Protein AF-A0A4D4KX55-F1 (afdb_monomer)

Secondary structure (DSSP, 8-state):
-PPPP-EEEE-SSHHHHHHHHHHHGGGEEEESS-TTHHHHHHTTS---SEEEE-TT-GGG--EEE-TTS-EEEETT-BHHHHHH--HHHH-GGGHHHHHHHTTSS-HHHHTT-BHHHHHHHT-TT-HHHHHHHHTT-EEEEEETTEEEEEEHHHHEEETTEES--TT-EEEEEEEPPPP----PPPPPP-----S--PPP-------------------------------PPPPPPP--------PPPTTSSSSSSSSSSS--------

Solvent-accessible surface area (backbone atoms only — not comparable to full-atom values): 16994 Å² total; per-residue (Å²): 115,73,55,72,83,59,49,82,41,77,40,86,45,68,68,58,41,18,46,50,22,56,75,48,32,91,40,37,39,82,34,58,45,41,66,62,59,52,54,33,19,30,70,64,77,42,78,51,50,28,36,42,32,49,73,74,42,62,91,24,50,45,69,34,50,46,97,82,54,22,34,41,34,17,15,57,28,25,39,42,58,48,47,69,51,54,61,77,43,51,32,86,79,40,53,67,61,31,68,49,37,75,72,53,71,52,69,77,48,19,69,38,24,15,52,34,52,53,47,73,47,30,49,87,86,38,66,62,50,53,49,30,45,75,52,64,17,33,37,34,33,36,33,82,91,46,74,51,78,41,49,37,84,71,30,63,79,47,82,62,33,58,70,7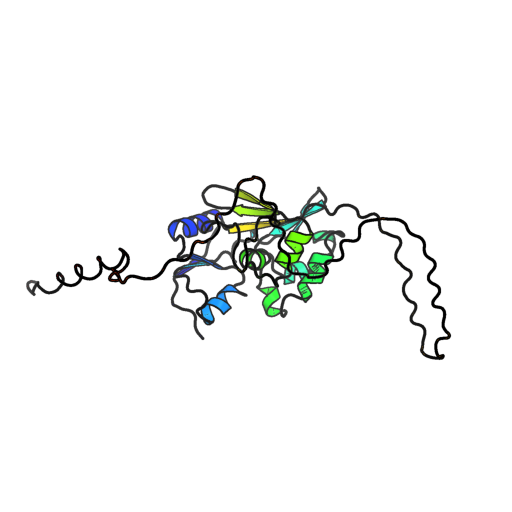2,53,75,30,46,43,67,44,32,40,37,31,58,46,65,75,85,72,77,76,70,80,74,75,79,77,82,74,88,75,76,95,83,80,84,86,79,88,80,89,74,88,79,85,74,93,72,95,70,91,76,85,75,84,72,92,69,98,69,89,77,81,86,76,94,78,94,82,84,86,82,79,88,79,88,79,82,90,81,93,74,84,87,76,82,74,94,78,80,82,80,82,84,81,80,88,83,80,86,86,89,80,83,91,83,86,134

InterPro domains:
  IPR002346 Molybdopterin dehydrogenase, FAD-binding [PF00941] (5-177)
  IPR016166 FAD-binding domain, PCMH-type [PS51387] (1-180)
  IPR016167 FAD-binding, type PCMH, subdomain 1 [G3DSA:3.30.43.10] (1-56)
  IPR016169 FAD-binding, type PCMH, subdomain 2 [G3DSA:3.30.465.10] (65-176)
  IPR036318 FAD-binding, type PCMH-like superfamily [SSF56176] (1-177)
  IPR051312 Diverse Substrate Oxidoreductases [PTHR42659] (1-180)

Mean predicted aligned error: 15.8 Å

Radius of gyration: 28.37 Å; Cα contacts (8 Å, |Δi|>4): 375; chains: 1; bounding box: 74×49×105 Å

Sequence (270 aa):
MKPAPFQYHRARDVEGATALLAELSDEAKVIAGGQSLVAMMNFRLARPAHLVDIAGLRELDHLGVESDGGLRIGALTTHHTVETAPADRLGAGFAVIRDAMRWIGHLPIRTRGTVGGSIAHADSTAEWCLLAVLLDAEFVAQSPRGRRRLPAGEFFFGYYTTALEPDEILLEIVFPAPRRTRRSPSSPSVAETSPSSPPRSIWQPTARTSAAAGWLWAVSPRCRCVCPRRRPCWRPAARSGTARRRLPPPWTRRVTQAEAATTASTSSAL

Foldseek 3Di:
DAFDAAAEAEDPELLRLLVVLVVQPPLEDEDALCLPVRVCRVVVVDHRNYYYYPNPHCLQAAWAQDPQQKIKHRQNHFLVCLLPPDCRRCDPQRVVSNVCSVVVDDPSCRVRPGLNNQVLQPAPPDPSLVCQLVQQKWWWKAHNVGIDIDTSVQFHPDHRDGPDHSSIDTTIIMGHRDDPDPPDPDDDDPPDDDDDDDDDDDDDDPDDDDDDDDPDPDDDPDDDDPDDDDDDDDDDDDDDDDDDDDDDDDPPPPDPPPPPPPPDDDDDDD

Structure (mmCIF, N/CA/C/O backbone):
data_AF-A0A4D4KX55-F1
#
_entry.id   AF-A0A4D4KX55-F1
#
loop_
_atom_site.group_PDB
_atom_site.id
_atom_site.type_symbol
_atom_site.label_atom_id
_atom_site.label_alt_id
_atom_site.label_comp_id
_atom_site.label_asym_id
_atom_site.label_entity_id
_atom_site.label_seq_id
_atom_site.pdbx_PDB_ins_code
_atom_site.Cartn_x
_atom_site.Cartn_y
_atom_site.Cartn_z
_atom_site.occupancy
_atom_site.B_iso_or_equiv
_atom_site.auth_seq_id
_atom_site.auth_comp_id
_atom_site.auth_asym_id
_atom_site.auth_atom_id
_atom_site.pdbx_PDB_model_num
ATOM 1 N N . MET A 1 1 ? -2.557 21.108 13.823 1.00 80.56 1 MET A N 1
ATOM 2 C CA . MET A 1 1 ? -3.734 20.553 14.533 1.00 80.56 1 MET A CA 1
ATOM 3 C C . MET A 1 1 ? -3.400 19.117 14.934 1.00 80.56 1 MET A C 1
ATOM 5 O O . MET A 1 1 ? -2.750 18.452 14.140 1.00 80.56 1 MET A O 1
ATOM 9 N N . LYS A 1 2 ? -3.731 18.666 16.153 1.00 90.56 2 LYS A N 1
ATOM 10 C CA . LYS A 1 2 ? -3.411 17.301 16.636 1.00 90.56 2 LYS A CA 1
ATOM 11 C C . LYS A 1 2 ? -4.542 16.326 16.285 1.00 90.56 2 LYS A C 1
ATOM 13 O O . LYS A 1 2 ? -5.680 16.789 16.301 1.00 90.56 2 LYS A O 1
ATOM 18 N N . PRO A 1 3 ? -4.294 15.026 16.026 1.00 95.19 3 PRO A N 1
ATOM 19 C CA . PRO A 1 3 ? -5.334 14.016 15.784 1.00 95.19 3 PRO A CA 1
ATOM 20 C C . PRO A 1 3 ? -6.214 13.792 17.032 1.00 95.19 3 PRO A C 1
ATOM 22 O O . PRO A 1 3 ? -5.915 14.322 18.105 1.00 95.19 3 PRO A O 1
ATOM 25 N N . ALA A 1 4 ? -7.366 13.130 16.879 1.00 96.00 4 ALA A N 1
ATOM 26 C CA . ALA A 1 4 ? -8.200 12.746 18.020 1.00 96.00 4 ALA A CA 1
ATOM 27 C C . ALA A 1 4 ? -7.488 11.605 18.764 1.00 96.00 4 ALA A C 1
ATOM 29 O O . ALA A 1 4 ? -6.637 10.961 18.151 1.00 96.00 4 ALA A O 1
ATOM 30 N N . PRO A 1 5 ? -7.771 11.357 20.052 1.00 97.19 5 PRO A N 1
ATOM 31 C CA . PRO A 1 5 ? -7.235 10.180 20.727 1.00 97.19 5 PRO A CA 1
ATOM 32 C C . PRO A 1 5 ? -7.635 8.899 19.985 1.00 97.19 5 PRO A C 1
ATOM 34 O O . PRO A 1 5 ? -8.772 8.781 19.537 1.00 97.19 5 PRO A O 1
ATOM 37 N N . PHE A 1 6 ? -6.697 7.965 19.864 1.00 97.81 6 PHE A N 1
ATOM 38 C CA . PHE A 1 6 ? -6.901 6.643 19.277 1.00 97.81 6 PHE A CA 1
ATOM 39 C C . PHE A 1 6 ? -6.010 5.628 19.994 1.00 97.81 6 PHE A C 1
ATOM 41 O O . PHE A 1 6 ? -4.975 5.986 20.564 1.00 97.81 6 PHE A O 1
ATOM 48 N N . GLN A 1 7 ? -6.397 4.360 19.938 1.00 98.38 7 GLN A N 1
ATOM 49 C CA . GLN A 1 7 ? -5.552 3.237 20.320 1.00 98.38 7 GLN A CA 1
ATOM 50 C C . GLN A 1 7 ? -4.704 2.804 19.124 1.00 98.38 7 GLN A C 1
ATOM 52 O O . GLN A 1 7 ? -5.170 2.808 17.985 1.00 98.38 7 GLN A O 1
ATOM 57 N N . TYR A 1 8 ? -3.452 2.440 19.374 1.00 98.44 8 TYR A N 1
ATOM 58 C CA . TYR A 1 8 ? -2.507 2.050 18.333 1.00 98.44 8 TYR A CA 1
ATOM 59 C C . TYR A 1 8 ? -2.109 0.587 18.505 1.00 98.44 8 TYR A C 1
ATOM 61 O O . TYR A 1 8 ? -1.646 0.182 19.571 1.00 98.44 8 TYR A O 1
ATOM 69 N N . HIS A 1 9 ? -2.259 -0.178 17.429 1.00 98.38 9 HIS A N 1
ATOM 70 C CA . HIS A 1 9 ? -1.983 -1.605 17.353 1.00 98.38 9 HIS A CA 1
ATOM 71 C C . HIS A 1 9 ? -0.916 -1.825 16.294 1.00 98.38 9 HIS A C 1
ATOM 73 O O . HIS A 1 9 ? -1.082 -1.398 15.156 1.00 98.38 9 HIS A O 1
ATOM 79 N N . ARG A 1 10 ? 0.184 -2.490 16.644 1.00 98.06 10 ARG A N 1
ATOM 80 C CA . ARG A 1 10 ? 1.234 -2.836 15.681 1.00 98.06 10 ARG A CA 1
ATOM 81 C C . ARG A 1 10 ? 1.108 -4.303 15.301 1.00 98.06 10 ARG A C 1
ATOM 83 O O . ARG A 1 10 ? 1.336 -5.168 16.147 1.00 98.06 10 ARG A O 1
ATOM 90 N N . ALA A 1 11 ? 0.768 -4.569 14.044 1.00 97.62 11 ALA A N 1
ATOM 91 C CA . ALA A 1 11 ? 0.640 -5.927 13.539 1.00 97.62 11 ALA A CA 1
ATOM 92 C C . ALA A 1 11 ? 2.005 -6.626 13.439 1.00 97.62 11 ALA A C 1
ATOM 94 O O . ALA A 1 11 ? 3.034 -5.986 13.198 1.00 97.62 11 ALA A O 1
ATOM 95 N N . ARG A 1 12 ? 2.004 -7.948 13.644 1.00 97.12 12 ARG A N 1
ATOM 96 C CA . ARG A 1 12 ? 3.191 -8.813 13.502 1.00 97.12 12 ARG A CA 1
ATOM 97 C C . ARG A 1 12 ? 3.201 -9.584 12.186 1.00 97.12 12 ARG A C 1
ATOM 99 O O . ARG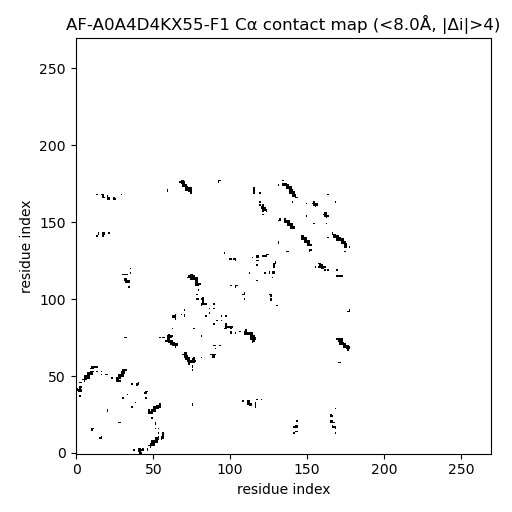 A 1 12 ? 4.276 -9.909 11.701 1.00 97.12 12 ARG A O 1
ATOM 106 N N . ASP A 1 13 ? 2.015 -9.836 11.652 1.00 98.19 13 ASP A N 1
ATOM 107 C CA . ASP A 1 13 ? 1.728 -10.550 10.417 1.00 98.19 13 ASP A CA 1
ATOM 108 C C . ASP A 1 13 ? 0.393 -10.041 9.839 1.00 98.19 13 ASP A C 1
ATOM 110 O O . ASP A 1 13 ? -0.338 -9.262 10.472 1.00 98.19 13 ASP A O 1
ATOM 114 N N . VAL A 1 14 ? 0.089 -10.453 8.609 1.00 98.06 14 VAL A N 1
ATOM 115 C CA . VAL A 1 14 ? -1.156 -10.097 7.914 1.00 98.06 14 VAL A CA 1
ATOM 116 C C . VAL A 1 14 ? -2.365 -10.719 8.610 1.00 98.06 14 VAL A C 1
ATOM 118 O O . VAL A 1 14 ? -3.393 -10.061 8.769 1.00 98.06 14 VAL A O 1
ATOM 121 N N . GLU A 1 15 ? -2.253 -11.970 9.049 1.00 97.81 15 GLU A N 1
ATOM 122 C CA . GLU A 1 15 ? -3.328 -12.708 9.710 1.00 97.81 15 GLU A CA 1
ATOM 123 C C . GLU A 1 15 ? -3.800 -11.975 10.970 1.00 97.81 15 GLU A C 1
ATOM 125 O O . GLU A 1 15 ? -4.986 -11.662 11.089 1.00 97.81 15 GLU A O 1
ATOM 130 N N . GLY A 1 16 ? -2.879 -11.606 11.859 1.00 97.62 16 GLY A N 1
ATOM 131 C CA . GLY A 1 16 ? -3.167 -10.841 13.066 1.00 97.62 16 GLY A CA 1
ATOM 132 C C . GLY A 1 16 ? -3.697 -9.442 12.766 1.00 97.62 16 GLY A C 1
ATOM 133 O O . GLY A 1 16 ? -4.599 -8.972 13.459 1.00 97.62 16 GLY A O 1
ATOM 134 N N . ALA A 1 17 ? -3.209 -8.787 11.707 1.00 98.12 17 ALA A N 1
ATOM 135 C CA . ALA A 1 17 ? -3.749 -7.499 11.277 1.00 98.12 17 ALA A CA 1
ATOM 136 C C . ALA A 1 17 ? -5.220 -7.617 10.840 1.00 98.12 17 ALA A C 1
ATOM 138 O O . ALA A 1 17 ? -6.061 -6.852 11.306 1.00 98.12 17 ALA A O 1
ATOM 139 N N . THR A 1 18 ? -5.550 -8.597 9.994 1.00 98.38 18 THR A N 1
ATOM 140 C CA . THR 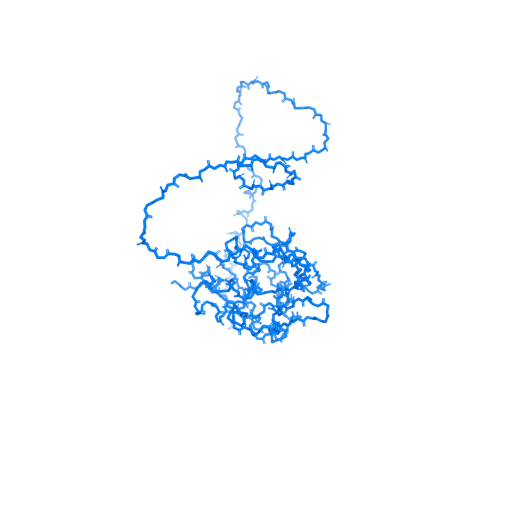A 1 18 ? -6.932 -8.828 9.536 1.00 98.38 18 THR A CA 1
ATOM 141 C C . THR A 1 18 ? -7.856 -9.306 10.658 1.00 98.38 18 THR A C 1
ATOM 143 O O . THR A 1 18 ? -9.022 -8.919 10.688 1.00 98.38 18 THR A O 1
ATOM 146 N N . ALA A 1 19 ? -7.344 -10.079 11.622 1.00 97.94 19 ALA A N 1
ATOM 147 C CA . ALA A 1 19 ? -8.096 -10.479 12.808 1.00 97.94 19 ALA A CA 1
ATOM 148 C C . ALA A 1 19 ? -8.467 -9.268 13.681 1.00 97.94 19 ALA A C 1
ATOM 150 O O . ALA A 1 19 ? -9.625 -9.135 14.069 1.00 97.94 19 ALA A O 1
ATOM 151 N N . LEU A 1 20 ? -7.520 -8.350 13.917 1.00 98.00 20 LEU A N 1
ATOM 152 C CA . LEU A 1 20 ? -7.787 -7.098 14.634 1.00 98.00 20 LEU A CA 1
ATOM 153 C C . LEU A 1 20 ? -8.811 -6.227 13.904 1.00 98.00 20 LEU A C 1
ATOM 155 O O . LEU A 1 20 ? -9.691 -5.659 14.541 1.00 98.00 20 LEU A O 1
ATOM 159 N N . LEU A 1 21 ? -8.722 -6.116 12.575 1.00 98.12 21 LEU A N 1
ATOM 160 C CA . LEU A 1 21 ? -9.713 -5.361 11.802 1.00 98.12 21 LEU A CA 1
ATOM 161 C C . LEU A 1 21 ? -11.108 -5.990 11.891 1.00 98.12 21 LEU A C 1
ATOM 163 O O . LEU A 1 21 ? -12.090 -5.267 12.011 1.00 98.12 21 LEU A O 1
ATOM 167 N N . ALA A 1 22 ? -11.207 -7.320 11.876 1.00 97.56 22 ALA A N 1
ATOM 168 C CA . ALA A 1 22 ? -12.487 -8.004 12.038 1.00 97.56 22 ALA A CA 1
ATOM 169 C C . ALA A 1 22 ? -13.073 -7.833 13.447 1.00 97.56 22 ALA A C 1
ATOM 171 O O . ALA A 1 22 ? -14.281 -7.647 13.583 1.00 97.56 22 ALA A O 1
ATOM 172 N N . GLU A 1 23 ? -12.233 -7.867 14.485 1.00 97.62 23 GLU A N 1
ATOM 173 C CA . GLU A 1 23 ? -12.646 -7.639 15.875 1.00 97.62 23 GLU A CA 1
ATOM 174 C C . GLU A 1 23 ? -13.127 -6.199 16.099 1.00 97.62 23 GLU A C 1
ATOM 176 O O . GLU A 1 23 ? -14.156 -5.975 16.734 1.00 97.62 23 GLU A O 1
ATOM 181 N N . LEU A 1 24 ? -12.392 -5.223 15.562 1.00 96.75 24 LEU A N 1
ATOM 182 C CA . LEU A 1 24 ? -12.620 -3.795 15.795 1.00 96.75 24 LEU A CA 1
ATOM 183 C C . LEU A 1 24 ? -13.579 -3.154 14.776 1.00 96.75 24 LEU A C 1
ATOM 185 O O . LEU A 1 24 ? -14.048 -2.036 14.993 1.00 96.75 24 LEU A O 1
ATOM 189 N N . SER A 1 25 ? -13.888 -3.855 13.682 1.00 92.94 25 SER A N 1
ATOM 190 C CA . SER A 1 25 ? -14.854 -3.456 12.654 1.00 92.94 25 SER A CA 1
ATOM 191 C C . SER A 1 25 ? -14.616 -2.019 12.143 1.00 92.94 25 SER A C 1
ATOM 193 O O . SER A 1 25 ? -13.475 -1.610 11.915 1.00 92.94 25 SER A O 1
ATOM 195 N N . ASP A 1 26 ? -15.682 -1.239 11.959 1.00 90.94 26 ASP A N 1
ATOM 196 C CA . ASP A 1 26 ? -15.658 0.107 11.370 1.00 90.94 26 ASP A CA 1
ATOM 197 C C . ASP A 1 26 ? -14.903 1.156 12.213 1.00 90.94 26 ASP A C 1
ATOM 199 O O . ASP A 1 26 ? -14.657 2.277 11.753 1.00 90.94 26 ASP A O 1
ATOM 203 N N . GLU A 1 27 ? -14.517 0.823 13.448 1.00 93.69 27 GLU A N 1
ATOM 204 C CA . GLU A 1 27 ? -13.764 1.720 14.329 1.00 93.69 27 GLU A CA 1
ATOM 205 C C . GLU A 1 27 ? -12.251 1.701 14.064 1.00 93.69 27 GLU A C 1
ATOM 207 O O . GLU A 1 27 ? -11.528 2.614 14.500 1.00 93.69 27 GLU A O 1
ATOM 212 N N . ALA A 1 28 ? -11.768 0.685 13.342 1.00 97.12 28 ALA A N 1
ATOM 213 C CA . ALA A 1 28 ? -10.365 0.521 13.005 1.00 97.12 28 ALA A CA 1
ATOM 214 C C . ALA A 1 28 ? -10.021 1.038 11.607 1.00 97.12 28 ALA A C 1
ATOM 216 O O . ALA A 1 28 ? -10.784 0.944 10.645 1.00 97.12 28 ALA A O 1
ATOM 217 N N . LYS A 1 29 ? -8.803 1.568 11.473 1.00 97.12 29 LYS A N 1
ATOM 218 C CA . LYS A 1 29 ? -8.226 1.887 10.168 1.00 97.12 29 LYS A CA 1
ATOM 219 C C . LYS A 1 29 ? -6.788 1.415 10.072 1.00 97.12 29 LYS A C 1
ATOM 221 O O . LYS A 1 29 ? -5.981 1.632 10.975 1.00 97.12 29 LYS A O 1
ATOM 226 N N . VAL A 1 30 ? -6.462 0.812 8.936 1.00 98.06 30 VAL A N 1
ATOM 227 C CA . VAL A 1 30 ? -5.090 0.437 8.599 1.00 98.06 30 VAL A CA 1
ATOM 228 C C . VAL A 1 30 ? -4.246 1.692 8.387 1.00 98.06 30 VAL A C 1
ATOM 230 O O . VAL A 1 30 ? -4.659 2.620 7.686 1.00 98.06 30 VAL A O 1
ATOM 233 N N . ILE A 1 31 ? -3.039 1.705 8.950 1.00 98.19 31 ILE A N 1
ATOM 234 C CA . ILE A 1 31 ? -2.011 2.703 8.666 1.00 98.19 31 ILE A CA 1
ATOM 235 C C . ILE A 1 31 ? -0.756 2.024 8.108 1.00 98.19 31 ILE A C 1
ATOM 237 O O . ILE A 1 31 ? -0.256 1.044 8.645 1.00 98.19 31 ILE A O 1
ATOM 241 N N . ALA A 1 32 ? -0.264 2.563 6.995 1.00 97.88 32 ALA A N 1
ATOM 242 C CA . ALA A 1 32 ? 1.012 2.198 6.384 1.00 97.88 32 ALA A CA 1
ATOM 243 C C . ALA A 1 32 ? 1.957 3.413 6.441 1.00 97.88 32 ALA A C 1
ATOM 245 O O . ALA A 1 32 ? 2.370 3.851 7.509 1.00 97.88 32 ALA A O 1
ATOM 246 N N . GLY A 1 33 ? 2.213 4.055 5.298 1.00 96.19 33 GLY A N 1
ATOM 247 C CA . GLY A 1 33 ? 3.032 5.269 5.203 1.00 96.19 33 GLY A CA 1
ATOM 248 C C . GLY A 1 33 ? 2.464 6.530 5.864 1.00 96.19 33 GLY A C 1
ATOM 249 O O . GLY A 1 33 ? 3.178 7.519 6.053 1.00 96.19 33 GLY A O 1
ATOM 250 N N . GLY A 1 34 ? 1.161 6.533 6.158 1.00 96.44 34 GLY A N 1
ATOM 251 C CA . GLY A 1 34 ? 0.456 7.624 6.836 1.00 96.44 34 GLY A CA 1
ATOM 252 C C . GLY A 1 34 ? 0.302 8.929 6.041 1.00 96.44 34 GLY A C 1
ATOM 253 O O . GLY A 1 34 ? -0.246 9.882 6.584 1.00 96.44 34 GLY A O 1
ATOM 254 N N . GLN A 1 35 ? 0.741 8.994 4.778 1.00 96.25 35 GLN A N 1
ATOM 255 C CA . GLN A 1 35 ? 0.829 10.261 4.033 1.00 96.25 35 GLN A CA 1
ATOM 256 C C . GLN A 1 35 ? -0.529 10.903 3.706 1.00 96.25 35 GLN A C 1
ATOM 258 O O . GLN A 1 35 ? -0.619 12.126 3.680 1.00 96.25 35 GLN A O 1
ATOM 263 N N . SER A 1 36 ? -1.591 10.109 3.553 1.00 95.62 36 SER A N 1
ATOM 264 C CA . SER A 1 36 ? -2.964 10.628 3.434 1.00 95.62 36 SER A CA 1
ATOM 265 C C . SER A 1 36 ? -3.696 10.599 4.779 1.00 95.62 36 SER A C 1
ATOM 267 O O . SER A 1 36 ? -4.227 11.612 5.236 1.00 95.62 36 SER A O 1
ATOM 269 N N . LEU A 1 37 ? -3.674 9.449 5.463 1.00 96.62 37 LEU A N 1
ATOM 270 C CA . LEU A 1 37 ? -4.473 9.219 6.670 1.00 96.62 37 LEU A CA 1
ATOM 271 C C . LEU A 1 37 ? -4.120 10.176 7.819 1.00 96.62 37 LEU A C 1
ATOM 273 O O . LEU A 1 37 ? -5.018 10.745 8.435 1.00 96.62 37 LEU A O 1
ATOM 277 N N . VAL A 1 38 ? -2.831 10.409 8.093 1.00 96.81 38 VAL A N 1
ATOM 278 C CA . VAL A 1 38 ? -2.416 11.274 9.213 1.00 96.81 38 VAL A CA 1
ATOM 279 C C . VAL A 1 38 ? -2.845 12.721 8.970 1.00 96.81 38 VAL A C 1
ATOM 281 O O . VAL A 1 38 ? -3.304 13.390 9.898 1.00 96.81 38 VAL A O 1
ATOM 284 N N . ALA A 1 39 ? -2.767 13.203 7.726 1.00 94.38 39 ALA A N 1
ATOM 285 C CA . ALA A 1 39 ? -3.264 14.528 7.365 1.00 94.38 39 ALA A CA 1
ATOM 286 C C . ALA A 1 39 ? -4.784 14.631 7.583 1.00 94.38 39 ALA A C 1
ATOM 288 O O . ALA A 1 39 ? -5.246 15.564 8.245 1.00 94.38 39 ALA A O 1
ATOM 289 N N . MET A 1 40 ? -5.556 13.639 7.125 1.00 95.81 40 MET A N 1
ATOM 290 C CA . MET A 1 40 ? -7.008 13.587 7.350 1.00 95.81 40 MET A CA 1
ATOM 291 C C . MET A 1 40 ? -7.371 13.563 8.840 1.00 95.81 40 MET A C 1
ATOM 293 O O . MET A 1 40 ? -8.315 14.238 9.254 1.00 95.81 40 MET A O 1
ATOM 297 N N . MET A 1 41 ? -6.615 12.834 9.665 1.00 97.44 41 MET A N 1
ATOM 298 C CA . MET A 1 41 ? -6.818 12.792 11.117 1.00 97.44 41 MET A CA 1
ATOM 299 C C . MET A 1 41 ? -6.489 14.127 11.787 1.00 97.44 41 MET A C 1
ATOM 301 O O . MET A 1 41 ? -7.241 14.603 12.648 1.00 97.44 41 MET A O 1
ATOM 305 N N . ASN A 1 42 ? -5.397 14.764 11.360 1.00 96.75 42 ASN A N 1
ATOM 306 C CA . ASN A 1 42 ? -5.015 16.092 11.826 1.00 96.75 42 ASN A CA 1
ATOM 307 C C . ASN A 1 42 ? -6.097 17.118 11.512 1.00 96.75 42 ASN A C 1
ATOM 309 O O . ASN A 1 42 ? -6.381 17.925 12.383 1.00 96.75 42 ASN A O 1
ATOM 313 N N . PHE A 1 43 ? -6.737 17.052 10.340 1.00 95.94 43 PHE A N 1
ATOM 314 C CA . PHE A 1 43 ? -7.862 17.917 9.957 1.00 95.94 43 PHE A CA 1
ATOM 315 C C . PHE A 1 43 ? -9.238 17.414 10.415 1.00 95.94 43 PHE A C 1
ATOM 317 O O . PHE A 1 43 ? -10.250 18.011 10.057 1.00 95.94 43 PHE A O 1
ATOM 324 N N . ARG A 1 44 ? -9.300 16.345 11.223 1.00 94.12 44 ARG A N 1
ATOM 325 C CA . ARG A 1 44 ? -10.546 15.764 11.762 1.00 94.12 44 ARG A CA 1
ATOM 326 C C . ARG A 1 44 ? -11.536 15.247 10.709 1.00 94.12 44 ARG A C 1
ATOM 328 O O . ARG A 1 44 ? -12.698 15.031 11.062 1.00 94.12 44 ARG A O 1
ATOM 335 N N . LEU A 1 45 ? -11.070 15.006 9.484 1.00 94.38 45 LEU A N 1
ATOM 336 C CA . LEU A 1 45 ? -11.828 14.382 8.393 1.00 94.38 45 LEU A CA 1
ATOM 337 C C . LEU A 1 45 ? -11.952 12.864 8.583 1.00 94.38 45 LEU A C 1
ATOM 339 O O . LEU A 1 45 ? -12.949 12.276 8.188 1.00 94.38 45 LEU A O 1
ATOM 343 N N . ALA A 1 46 ? -10.962 12.248 9.233 1.00 94.62 46 ALA A N 1
ATOM 344 C CA . ALA A 1 46 ? -11.003 10.863 9.692 1.00 94.62 46 ALA A CA 1
ATOM 345 C C . ALA A 1 46 ? -10.768 10.816 11.207 1.00 94.62 46 ALA A C 1
ATOM 347 O O . ALA A 1 46 ? -9.932 11.558 11.733 1.00 94.62 46 ALA A O 1
ATOM 348 N N . ARG A 1 47 ? -11.518 9.975 11.923 1.00 96.56 47 ARG A N 1
ATOM 349 C CA . ARG A 1 47 ? -11.430 9.841 13.389 1.00 96.56 47 ARG A CA 1
ATOM 350 C C . ARG A 1 47 ? -11.556 8.373 13.821 1.00 96.56 47 ARG A C 1
ATOM 352 O O . ARG A 1 47 ? -12.488 8.056 14.552 1.00 96.56 47 ARG A O 1
ATOM 359 N N . PRO A 1 48 ? -10.675 7.480 13.339 1.00 97.12 48 PRO A N 1
ATOM 360 C CA . PRO A 1 48 ? -10.698 6.097 13.793 1.00 97.12 48 PRO A CA 1
ATOM 361 C C . PRO A 1 48 ? -10.380 6.046 15.290 1.00 97.12 48 PRO A C 1
ATOM 363 O O . PRO A 1 48 ? -9.499 6.776 15.755 1.00 97.12 48 PRO A O 1
ATOM 366 N N . ALA A 1 49 ? -11.084 5.195 16.032 1.00 97.88 49 ALA A N 1
ATOM 367 C CA . ALA A 1 49 ? -10.758 4.939 17.432 1.00 97.88 49 ALA A CA 1
ATOM 368 C C . ALA A 1 49 ? -9.539 4.011 17.548 1.00 97.88 49 ALA A C 1
ATOM 370 O O . ALA A 1 49 ? -8.804 4.088 18.533 1.00 97.88 49 ALA A O 1
ATOM 371 N N . HIS A 1 50 ? -9.277 3.202 16.515 1.00 98.44 50 HIS A N 1
ATOM 372 C CA . HIS A 1 50 ? -8.169 2.255 16.464 1.00 98.44 50 HIS A CA 1
ATOM 373 C C . HIS A 1 50 ? -7.349 2.419 15.177 1.00 98.44 50 HIS A C 1
ATOM 375 O O . HIS A 1 50 ? -7.889 2.488 14.074 1.00 98.44 50 HIS A O 1
ATOM 381 N N . LEU A 1 51 ? -6.023 2.447 15.300 1.00 98.38 51 LEU A N 1
ATOM 382 C CA . LEU A 1 51 ? -5.104 2.341 14.168 1.00 98.38 51 LEU A CA 1
ATOM 383 C C . LEU A 1 51 ? -4.385 0.998 14.196 1.00 98.38 51 LEU A C 1
ATOM 385 O O . LEU A 1 51 ? -3.756 0.666 15.199 1.00 98.38 51 LEU A O 1
ATOM 389 N N . VAL A 1 52 ? -4.436 0.274 13.079 1.00 98.62 52 VAL A N 1
ATOM 390 C CA . VAL A 1 52 ? -3.702 -0.981 12.869 1.00 98.62 52 VAL A CA 1
ATOM 391 C C . VAL A 1 52 ? -2.526 -0.701 11.938 1.00 98.62 52 VAL A C 1
ATOM 393 O O . VAL A 1 52 ? -2.705 -0.485 10.741 1.00 98.62 52 VAL A O 1
ATOM 396 N N . ASP A 1 53 ? -1.319 -0.644 12.493 1.00 98.56 53 ASP A N 1
ATOM 397 C CA . ASP A 1 53 ? -0.089 -0.366 11.755 1.00 98.56 53 ASP A CA 1
ATOM 398 C C . ASP A 1 53 ? 0.496 -1.633 11.142 1.00 98.56 53 ASP A C 1
ATOM 400 O O . ASP A 1 53 ? 0.867 -2.573 11.852 1.00 98.56 53 ASP A O 1
ATOM 404 N N . ILE A 1 54 ? 0.604 -1.609 9.815 1.00 98.50 54 ILE A N 1
ATOM 405 C CA . ILE A 1 54 ? 1.166 -2.683 8.998 1.00 98.50 54 ILE A CA 1
ATOM 406 C C . ILE A 1 54 ? 2.548 -2.343 8.432 1.00 98.50 54 ILE A C 1
ATOM 408 O O . ILE A 1 54 ? 3.149 -3.187 7.784 1.00 98.50 54 ILE A O 1
ATOM 412 N N . ALA A 1 55 ? 3.111 -1.156 8.680 1.00 97.12 55 ALA A N 1
ATOM 413 C CA . ALA A 1 55 ? 4.386 -0.711 8.101 1.00 97.12 55 ALA A CA 1
ATOM 414 C C . ALA A 1 55 ? 5.587 -1.619 8.446 1.00 97.12 55 ALA A C 1
ATOM 416 O O . ALA A 1 55 ? 6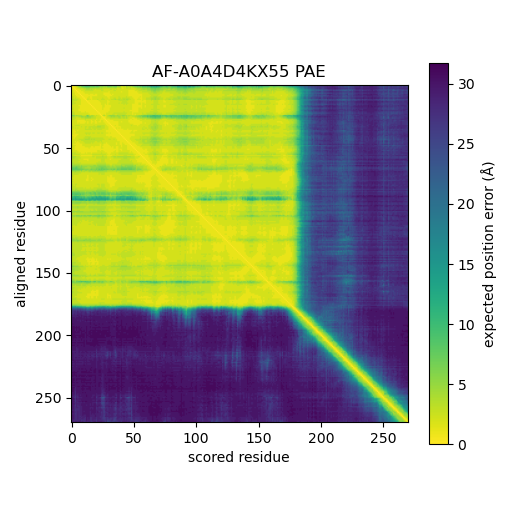.646 -1.516 7.827 1.00 97.12 55 ALA A O 1
ATOM 417 N N . GLY A 1 56 ? 5.443 -2.492 9.450 1.00 95.81 56 GLY A N 1
ATOM 418 C CA . GLY A 1 56 ? 6.443 -3.490 9.828 1.00 95.81 56 GLY A CA 1
ATOM 419 C C . GLY A 1 56 ? 6.429 -4.789 9.012 1.00 95.81 56 GLY A C 1
ATOM 420 O O . GLY A 1 56 ? 7.392 -5.544 9.135 1.00 95.81 56 GLY A O 1
ATOM 421 N N . LEU A 1 57 ? 5.391 -5.048 8.208 1.00 98.06 57 LEU A N 1
ATOM 422 C CA . LEU A 1 57 ? 5.175 -6.320 7.504 1.00 98.06 57 LEU A CA 1
ATOM 423 C C . LEU A 1 57 ? 6.022 -6.403 6.226 1.00 98.06 57 LEU A C 1
ATOM 425 O O . LEU A 1 57 ? 5.596 -6.018 5.138 1.00 98.06 57 LEU A O 1
ATOM 429 N N . ARG A 1 58 ? 7.270 -6.860 6.357 1.00 96.50 58 ARG A N 1
ATOM 430 C CA . ARG A 1 58 ? 8.264 -6.860 5.265 1.00 96.50 58 ARG A CA 1
ATOM 431 C C . ARG A 1 58 ? 7.879 -7.741 4.083 1.00 96.50 58 ARG A C 1
ATOM 433 O O . ARG A 1 58 ? 8.312 -7.467 2.970 1.00 96.50 58 ARG A O 1
ATOM 440 N N . GLU A 1 59 ? 7.042 -8.744 4.300 1.00 96.94 59 GLU A N 1
ATOM 441 C CA . GLU A 1 59 ? 6.465 -9.575 3.247 1.00 96.94 59 GLU A CA 1
ATOM 442 C C . GLU A 1 59 ? 5.644 -8.764 2.229 1.00 96.94 59 GLU A C 1
ATOM 444 O O . GLU A 1 59 ? 5.541 -9.162 1.070 1.00 96.94 59 GLU A O 1
ATOM 449 N N . LEU A 1 60 ? 5.129 -7.591 2.619 1.00 98.38 60 LEU A N 1
ATOM 450 C CA . LEU A 1 60 ? 4.380 -6.681 1.748 1.00 98.38 60 LEU A CA 1
ATOM 451 C C . LEU A 1 60 ? 5.265 -5.622 1.069 1.00 98.38 60 LEU A C 1
ATOM 453 O O . LEU A 1 60 ? 4.736 -4.735 0.399 1.00 98.38 60 LEU A O 1
ATOM 457 N N . ASP A 1 61 ? 6.588 -5.667 1.248 1.00 98.19 61 ASP A N 1
ATOM 458 C CA . ASP A 1 61 ? 7.545 -4.737 0.635 1.00 98.19 61 ASP A CA 1
ATOM 459 C C . ASP A 1 61 ? 8.442 -5.469 -0.369 1.00 98.19 61 ASP A C 1
ATOM 461 O O . ASP A 1 61 ? 9.572 -5.868 -0.081 1.00 98.19 61 ASP A O 1
ATOM 465 N N . HIS A 1 62 ? 7.908 -5.674 -1.570 1.00 97.94 62 HIS A N 1
ATOM 466 C CA . HIS A 1 62 ? 8.603 -6.353 -2.656 1.00 97.94 62 HIS A CA 1
ATOM 467 C C . HIS A 1 62 ? 8.229 -5.747 -4.012 1.00 97.94 62 HIS A C 1
ATOM 469 O O . HIS A 1 62 ? 7.143 -5.211 -4.204 1.00 97.94 62 HIS A O 1
ATOM 475 N N . LEU A 1 63 ? 9.142 -5.840 -4.973 1.00 97.88 63 LEU A N 1
ATOM 476 C CA . LEU A 1 63 ? 8.957 -5.346 -6.334 1.00 97.88 63 LEU A CA 1
ATOM 477 C C . LEU A 1 63 ? 9.738 -6.250 -7.281 1.00 97.88 63 LEU A C 1
ATOM 479 O O . LEU A 1 63 ? 10.959 -6.368 -7.130 1.00 97.88 63 LEU A O 1
ATOM 483 N N . GLY A 1 64 ? 9.058 -6.860 -8.248 1.00 96.50 64 GLY A N 1
ATOM 484 C CA . GLY A 1 64 ? 9.720 -7.746 -9.197 1.00 96.50 64 GLY A CA 1
ATOM 485 C C . GLY A 1 64 ? 8.853 -8.165 -10.375 1.00 96.50 64 GLY A C 1
ATOM 486 O O . GLY A 1 64 ? 7.628 -8.239 -10.279 1.00 96.50 64 GLY A O 1
ATOM 487 N N . VAL A 1 65 ? 9.526 -8.443 -11.489 1.00 95.00 65 VAL A N 1
ATOM 488 C CA . VAL A 1 65 ? 8.929 -9.065 -12.671 1.00 95.00 65 VAL A CA 1
ATOM 489 C C . VAL A 1 65 ? 8.938 -10.577 -12.500 1.00 95.00 65 VAL A C 1
ATOM 491 O O . VAL A 1 65 ? 9.961 -11.169 -12.159 1.00 95.00 65 VAL A O 1
ATOM 494 N N . GLU A 1 66 ? 7.796 -11.188 -12.769 1.00 93.44 66 GLU A N 1
ATOM 495 C CA . GLU A 1 66 ? 7.594 -12.628 -12.750 1.00 93.44 66 GLU A CA 1
ATOM 496 C C . GLU A 1 66 ? 8.034 -13.282 -14.066 1.00 93.44 66 GLU A C 1
ATOM 498 O O . GLU A 1 66 ? 8.227 -12.634 -15.097 1.00 93.44 66 GLU A O 1
ATOM 503 N N . SER A 1 67 ? 8.176 -14.608 -14.046 1.00 90.50 67 SER A N 1
ATOM 504 C CA . SER A 1 67 ? 8.598 -15.388 -15.224 1.00 90.50 67 SER A CA 1
ATOM 505 C C . SER A 1 67 ? 7.664 -15.260 -16.439 1.00 90.50 67 SER A C 1
ATOM 507 O O . SER A 1 67 ? 8.107 -15.425 -17.575 1.00 90.50 67 SER A O 1
ATOM 509 N N . ASP A 1 68 ? 6.391 -14.928 -16.215 1.00 89.44 68 ASP A N 1
ATOM 510 C CA . ASP A 1 68 ? 5.392 -14.669 -17.256 1.00 89.44 68 ASP A CA 1
ATOM 511 C C . ASP A 1 68 ? 5.477 -13.245 -17.844 1.00 89.44 68 ASP A C 1
ATOM 513 O O . ASP A 1 68 ? 4.771 -12.923 -18.802 1.00 89.44 68 ASP A O 1
ATOM 517 N N . GLY A 1 69 ? 6.361 -12.399 -17.304 1.00 91.50 69 GLY A N 1
ATOM 518 C CA . GLY A 1 69 ? 6.538 -11.000 -17.683 1.00 91.50 69 GLY A CA 1
ATOM 519 C C . GLY A 1 69 ? 5.586 -10.026 -16.984 1.00 91.50 69 GLY A C 1
ATOM 520 O O . GLY A 1 69 ? 5.626 -8.834 -17.301 1.00 91.50 69 GLY A O 1
ATOM 521 N N . GLY A 1 70 ? 4.733 -10.500 -16.071 1.00 95.12 70 GLY A N 1
ATOM 522 C CA . GLY A 1 70 ? 3.919 -9.660 -15.195 1.00 95.12 70 GLY A CA 1
ATOM 523 C C . GLY A 1 70 ? 4.759 -8.987 -14.111 1.00 95.12 70 GLY A C 1
ATOM 524 O O . GLY A 1 70 ? 5.847 -9.447 -13.778 1.00 95.12 70 GLY A O 1
ATOM 525 N N . LEU A 1 71 ? 4.269 -7.882 -13.557 1.00 97.12 71 LEU A N 1
ATOM 526 C CA . LEU A 1 71 ? 4.938 -7.144 -12.483 1.00 97.12 71 LEU A CA 1
ATOM 527 C C . LEU A 1 71 ? 4.133 -7.272 -11.193 1.00 97.12 71 LEU A C 1
ATOM 529 O O . LEU A 1 71 ? 2.938 -6.978 -11.180 1.00 97.12 71 LEU A O 1
ATOM 533 N N . ARG A 1 72 ? 4.795 -7.649 -10.101 1.00 97.88 72 ARG A N 1
ATOM 534 C CA . ARG A 1 72 ? 4.212 -7.665 -8.756 1.00 97.88 72 ARG A CA 1
ATOM 535 C C . ARG A 1 72 ? 4.822 -6.575 -7.896 1.00 97.88 72 ARG A C 1
ATOM 537 O O . ARG A 1 72 ? 6.044 -6.403 -7.861 1.00 97.88 72 ARG A O 1
ATOM 544 N N . ILE A 1 73 ? 3.954 -5.835 -7.215 1.00 98.50 73 ILE A N 1
ATOM 545 C CA . ILE A 1 73 ? 4.331 -4.764 -6.296 1.00 98.50 73 ILE A CA 1
ATOM 546 C C . ILE A 1 73 ? 3.610 -4.978 -4.970 1.00 98.50 73 ILE A C 1
ATOM 548 O O . ILE A 1 73 ? 2.383 -4.935 -4.916 1.00 98.50 73 ILE A O 1
ATOM 552 N N . GLY A 1 74 ? 4.365 -5.159 -3.895 1.00 98.62 74 GLY A N 1
ATOM 553 C CA . GLY A 1 74 ? 3.828 -5.272 -2.550 1.00 98.62 74 GLY A CA 1
ATOM 554 C C . GLY A 1 74 ? 3.171 -3.968 -2.084 1.00 98.62 74 GLY A C 1
ATOM 555 O O . GLY A 1 74 ? 3.590 -2.859 -2.431 1.00 98.62 74 GLY A O 1
ATOM 556 N N . ALA A 1 75 ? 2.119 -4.082 -1.276 1.00 98.62 75 ALA A N 1
ATOM 557 C CA . ALA A 1 75 ? 1.324 -2.941 -0.824 1.00 98.62 75 ALA A CA 1
ATOM 558 C C . ALA A 1 75 ? 2.114 -1.919 0.017 1.00 98.62 75 ALA A C 1
ATOM 560 O O . ALA A 1 75 ? 1.729 -0.744 0.070 1.00 98.62 75 ALA A O 1
ATOM 561 N N . LEU A 1 76 ? 3.211 -2.332 0.659 1.00 98.75 76 LEU A N 1
ATOM 562 C CA . LEU A 1 76 ? 4.086 -1.462 1.450 1.00 98.75 76 LEU A CA 1
ATOM 563 C C . LEU A 1 76 ? 5.281 -0.914 0.680 1.00 98.75 76 LEU A C 1
ATOM 565 O O . LEU A 1 76 ? 6.000 -0.071 1.220 1.00 98.75 76 LEU A O 1
ATOM 569 N N . THR A 1 77 ? 5.466 -1.307 -0.578 1.00 98.62 77 THR A N 1
ATOM 570 C CA . THR A 1 77 ? 6.509 -0.716 -1.409 1.00 98.62 77 THR A CA 1
ATOM 571 C C . THR A 1 77 ? 6.282 0.785 -1.533 1.00 98.62 77 THR A C 1
ATOM 573 O O . THR A 1 77 ? 5.181 1.257 -1.836 1.00 98.62 77 THR A O 1
ATOM 576 N N . THR A 1 78 ? 7.326 1.561 -1.245 1.00 98.50 78 THR A N 1
ATOM 577 C CA . THR A 1 78 ? 7.227 3.023 -1.263 1.00 98.50 78 THR A CA 1
ATOM 578 C C . THR A 1 78 ? 7.241 3.558 -2.690 1.00 98.50 78 THR A C 1
ATOM 580 O O . THR A 1 78 ? 7.842 2.960 -3.587 1.00 98.50 78 THR A O 1
ATOM 583 N N . HIS A 1 79 ? 6.628 4.720 -2.913 1.00 98.25 79 HIS A N 1
ATOM 584 C CA . HIS A 1 79 ? 6.682 5.383 -4.220 1.00 98.25 79 HIS A CA 1
ATOM 585 C C . HIS A 1 79 ? 8.126 5.653 -4.653 1.00 98.25 79 HIS A C 1
ATOM 587 O O . HIS A 1 79 ? 8.454 5.506 -5.826 1.00 98.25 79 HIS A O 1
ATOM 593 N N . HIS A 1 80 ? 9.001 5.988 -3.702 1.00 98.00 80 HIS A N 1
ATOM 594 C CA . HIS A 1 80 ? 10.414 6.217 -3.972 1.00 98.00 80 HIS A CA 1
ATOM 595 C C . HIS A 1 80 ? 11.167 4.934 -4.365 1.00 98.00 80 HIS A C 1
ATOM 597 O O . HIS A 1 80 ? 12.013 4.968 -5.260 1.00 98.00 80 HIS A O 1
ATOM 603 N N . THR A 1 81 ? 10.833 3.790 -3.754 1.00 97.88 81 THR A N 1
ATOM 604 C CA . THR A 1 81 ? 11.373 2.483 -4.166 1.00 97.88 81 THR A CA 1
ATOM 605 C C . THR A 1 81 ? 11.032 2.200 -5.627 1.00 97.88 81 THR A C 1
ATOM 607 O O . THR A 1 81 ? 11.894 1.765 -6.382 1.00 97.88 81 THR A O 1
ATOM 610 N N . VAL A 1 82 ? 9.799 2.492 -6.052 1.00 97.81 82 VAL A N 1
ATOM 611 C CA . VAL A 1 82 ? 9.374 2.326 -7.452 1.00 97.81 82 VAL A CA 1
ATOM 612 C C . VAL A 1 82 ? 10.050 3.347 -8.374 1.00 97.81 82 VAL A C 1
ATOM 614 O O . VAL A 1 82 ? 10.505 2.983 -9.453 1.00 97.81 82 VAL A O 1
ATOM 617 N N . GLU A 1 83 ? 10.155 4.610 -7.951 1.00 97.00 83 GLU A N 1
ATOM 618 C CA . GLU A 1 83 ? 10.800 5.710 -8.692 1.00 97.00 83 GLU A CA 1
ATOM 619 C C . GLU A 1 83 ? 12.265 5.403 -9.040 1.00 97.00 83 GLU A C 1
ATOM 621 O O . GLU A 1 83 ? 12.732 5.735 -10.128 1.00 97.00 83 GLU A O 1
ATOM 626 N N . THR A 1 84 ? 12.983 4.763 -8.116 1.00 96.19 84 THR A N 1
ATOM 627 C CA . THR A 1 84 ? 14.427 4.493 -8.223 1.00 96.19 84 THR A CA 1
ATOM 628 C C . THR A 1 84 ? 14.753 3.054 -8.610 1.00 96.19 84 THR A C 1
ATOM 630 O O . THR A 1 84 ? 15.928 2.706 -8.748 1.00 96.19 84 THR A O 1
ATOM 633 N N . ALA A 1 85 ? 13.738 2.211 -8.805 1.00 95.38 85 ALA A N 1
ATOM 634 C CA . ALA A 1 85 ? 13.952 0.817 -9.140 1.00 95.38 85 ALA A CA 1
ATOM 635 C C . ALA A 1 85 ? 14.674 0.672 -10.494 1.00 95.38 85 ALA A C 1
ATOM 637 O O . ALA A 1 85 ? 14.307 1.327 -11.482 1.00 95.38 85 ALA A O 1
ATOM 638 N N . PRO A 1 86 ? 15.691 -0.204 -10.563 1.00 92.31 86 PRO A N 1
ATOM 639 C CA . PRO A 1 86 ? 16.398 -0.468 -11.804 1.00 92.31 86 PRO A CA 1
ATOM 640 C C . PRO A 1 86 ? 15.469 -1.150 -12.821 1.00 92.31 86 PRO A C 1
ATOM 642 O O . PRO A 1 86 ? 14.436 -1.736 -12.483 1.00 92.31 86 PRO A O 1
ATOM 645 N N . ALA A 1 87 ? 15.806 -1.020 -14.106 1.00 86.81 87 ALA A N 1
ATOM 646 C CA . ALA A 1 87 ? 14.922 -1.422 -15.202 1.00 86.81 87 ALA A CA 1
ATOM 647 C C . ALA A 1 87 ? 14.631 -2.933 -15.248 1.00 86.81 87 ALA A C 1
ATOM 649 O O . ALA A 1 87 ? 13.584 -3.328 -15.752 1.00 86.81 87 ALA A O 1
ATOM 650 N N . ASP A 1 88 ? 15.526 -3.764 -14.723 1.00 88.25 88 ASP A N 1
ATOM 651 C CA . ASP A 1 88 ? 15.359 -5.212 -14.580 1.00 88.25 88 ASP A CA 1
ATOM 652 C C . ASP A 1 88 ? 14.299 -5.582 -13.531 1.00 88.25 88 ASP A C 1
ATOM 654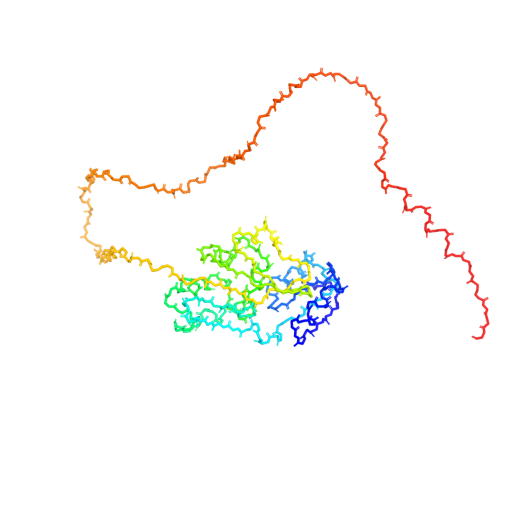 O O . ASP A 1 88 ? 13.552 -6.534 -13.739 1.00 88.25 88 ASP A O 1
ATOM 658 N N . ARG A 1 89 ? 14.163 -4.798 -12.452 1.00 89.38 89 ARG A N 1
ATOM 659 C CA . ARG A 1 89 ? 13.140 -5.028 -11.414 1.00 89.38 89 ARG A CA 1
ATOM 660 C C . ARG A 1 89 ? 11.727 -4.651 -11.828 1.00 89.38 89 ARG A C 1
ATOM 662 O O . ARG A 1 89 ? 10.779 -5.269 -11.359 1.00 89.38 89 ARG A O 1
ATOM 669 N N . LEU A 1 90 ? 11.586 -3.625 -12.662 1.00 87.88 90 LEU A N 1
ATOM 670 C CA . LEU A 1 90 ? 10.293 -3.196 -13.204 1.00 87.88 90 LEU A CA 1
ATOM 671 C C . LEU A 1 90 ? 9.954 -3.894 -14.517 1.00 87.88 90 LEU A C 1
ATOM 673 O O . LEU A 1 90 ? 8.784 -4.048 -14.828 1.00 87.88 90 LEU A O 1
ATOM 677 N N . GLY A 1 91 ? 10.955 -4.287 -15.302 1.00 84.12 91 GLY A N 1
ATOM 678 C CA . GLY A 1 91 ? 10.779 -4.754 -16.670 1.00 84.12 91 GLY A CA 1
ATOM 679 C C . GLY A 1 91 ? 10.609 -3.603 -17.664 1.00 84.12 91 GLY A C 1
ATOM 680 O O . GLY A 1 91 ? 10.021 -2.557 -17.379 1.00 84.12 91 GLY A O 1
ATOM 681 N N . ALA A 1 92 ? 11.098 -3.803 -18.891 1.00 78.38 92 ALA A N 1
ATOM 682 C CA . ALA A 1 92 ? 11.078 -2.775 -19.938 1.00 78.38 92 ALA A CA 1
ATOM 683 C C . ALA A 1 92 ? 9.659 -2.285 -20.299 1.00 78.38 92 ALA A C 1
ATOM 685 O O . ALA A 1 92 ? 9.494 -1.168 -20.785 1.00 78.38 92 ALA A O 1
ATOM 686 N N . GLY A 1 93 ? 8.636 -3.108 -20.058 1.00 85.62 93 GLY A N 1
ATOM 687 C CA . GLY A 1 93 ? 7.246 -2.784 -20.366 1.00 85.62 93 GLY A CA 1
ATOM 688 C C . GLY A 1 93 ? 6.529 -1.907 -19.333 1.00 85.62 93 GLY A C 1
ATOM 689 O O . GLY A 1 93 ? 5.449 -1.409 -19.634 1.00 85.62 93 GLY A O 1
ATOM 690 N N . PHE A 1 94 ? 7.126 -1.663 -18.162 1.00 92.62 94 PHE A N 1
ATOM 691 C CA . PHE A 1 94 ? 6.499 -0.918 -17.061 1.00 92.62 94 PHE A CA 1
ATOM 692 C C . PHE A 1 94 ? 7.193 0.410 -16.739 1.00 92.62 94 PHE A C 1
ATOM 694 O O . PHE A 1 94 ? 6.957 1.008 -15.690 1.00 92.62 94 PHE A O 1
ATOM 701 N N . ALA A 1 95 ? 8.020 0.923 -17.657 1.00 91.50 95 ALA A N 1
ATOM 702 C CA . ALA A 1 95 ? 8.725 2.197 -17.483 1.00 91.50 95 ALA A CA 1
ATOM 703 C C . ALA A 1 95 ? 7.783 3.365 -17.127 1.00 91.50 95 ALA A C 1
ATOM 705 O O . ALA A 1 95 ? 8.152 4.224 -16.331 1.00 91.50 95 ALA A O 1
ATOM 706 N N . VAL A 1 96 ? 6.549 3.353 -17.647 1.00 94.06 96 VAL A N 1
ATOM 707 C CA . VAL A 1 96 ? 5.528 4.368 -17.343 1.00 94.06 96 VAL A CA 1
ATOM 708 C C . VAL A 1 96 ? 5.190 4.451 -15.850 1.00 94.06 96 VAL A C 1
ATOM 710 O O . VAL A 1 96 ? 4.954 5.548 -15.355 1.00 94.06 96 VAL A O 1
ATOM 713 N N . ILE A 1 97 ? 5.219 3.329 -15.117 1.00 96.44 97 ILE A N 1
ATOM 714 C CA . ILE A 1 97 ? 4.945 3.309 -13.674 1.00 96.44 97 ILE A CA 1
ATOM 715 C C . ILE A 1 97 ? 6.027 4.102 -12.942 1.00 96.44 97 ILE A C 1
ATOM 717 O O . ILE A 1 97 ? 5.719 5.028 -12.195 1.00 96.44 97 ILE A O 1
ATOM 721 N N . ARG A 1 98 ? 7.301 3.792 -13.202 1.00 94.94 98 ARG A N 1
ATOM 722 C CA . ARG A 1 98 ? 8.440 4.517 -12.621 1.00 94.94 98 ARG A CA 1
ATOM 723 C C . ARG A 1 98 ? 8.398 5.999 -12.971 1.00 94.94 98 ARG A C 1
ATOM 725 O O . ARG A 1 98 ? 8.515 6.850 -12.093 1.00 94.94 98 ARG A O 1
ATOM 732 N N . ASP A 1 99 ? 8.197 6.305 -14.248 1.00 94.19 99 ASP A N 1
ATOM 733 C CA . ASP A 1 99 ? 8.202 7.672 -14.761 1.00 94.19 99 ASP A CA 1
ATOM 734 C C . ASP A 1 99 ? 7.036 8.509 -14.212 1.00 94.19 99 ASP A C 1
ATOM 736 O O . ASP A 1 99 ? 7.128 9.738 -14.201 1.00 94.19 99 ASP A O 1
ATOM 740 N N . ALA A 1 100 ? 5.953 7.874 -13.758 1.00 96.88 100 ALA A N 1
ATOM 741 C CA . ALA A 1 100 ? 4.836 8.547 -13.110 1.00 96.88 100 ALA A CA 1
ATOM 742 C C . ALA A 1 100 ? 5.134 8.933 -11.651 1.00 96.88 100 ALA A C 1
ATOM 744 O O . ALA A 1 100 ? 4.603 9.930 -11.168 1.00 96.88 100 ALA A O 1
ATOM 745 N N . MET A 1 101 ? 6.011 8.202 -10.950 1.00 97.00 101 MET A N 1
ATOM 746 C CA . MET A 1 101 ? 6.245 8.408 -9.513 1.00 97.00 101 MET A CA 1
ATOM 747 C C . MET A 1 101 ? 6.733 9.817 -9.179 1.00 97.00 101 MET A C 1
ATOM 749 O O . MET A 1 101 ? 6.381 10.344 -8.130 1.00 97.00 101 MET A O 1
ATOM 753 N N . ARG A 1 102 ? 7.479 10.469 -10.080 1.00 94.62 102 ARG A N 1
ATOM 754 C CA . ARG A 1 102 ? 7.953 11.854 -9.896 1.00 94.62 102 ARG A CA 1
ATOM 755 C C . ARG A 1 102 ? 6.830 12.888 -9.748 1.00 94.62 102 ARG A C 1
ATOM 757 O O . ARG A 1 102 ? 7.096 13.968 -9.229 1.00 94.62 102 ARG A O 1
ATOM 764 N N . TRP A 1 103 ? 5.615 12.565 -10.197 1.00 96.19 103 TRP A N 1
ATOM 765 C CA . TRP A 1 103 ? 4.435 13.429 -10.086 1.00 96.19 103 TRP A CA 1
ATOM 766 C C . TRP A 1 103 ? 3.711 13.275 -8.744 1.00 96.19 103 TRP A C 1
ATOM 768 O O . TRP A 1 103 ? 2.951 14.156 -8.350 1.00 96.19 103 TRP A O 1
ATOM 778 N N . ILE A 1 104 ? 4.037 12.228 -7.978 1.00 96.75 104 ILE A N 1
ATOM 779 C CA . ILE A 1 104 ? 3.493 12.022 -6.638 1.00 96.75 104 ILE A CA 1
ATOM 780 C C . ILE A 1 104 ? 4.220 12.941 -5.653 1.00 96.75 104 ILE A C 1
ATOM 782 O O . ILE A 1 104 ? 5.307 12.626 -5.155 1.00 96.75 104 ILE A O 1
ATOM 786 N N . GLY A 1 105 ? 3.600 14.078 -5.346 1.00 93.88 105 GLY A N 1
ATOM 787 C CA . GLY A 1 105 ? 4.030 14.988 -4.286 1.00 93.88 105 GLY A CA 1
ATOM 788 C C . GLY A 1 105 ? 5.525 15.344 -4.320 1.00 93.88 105 GLY A C 1
ATOM 789 O O . GLY A 1 105 ? 6.159 15.433 -5.368 1.00 93.88 105 GLY A O 1
ATOM 790 N N . HIS A 1 106 ? 6.106 15.551 -3.139 1.00 95.44 106 HIS A N 1
ATOM 791 C CA . HIS A 1 106 ? 7.540 15.802 -2.960 1.00 95.44 106 HIS A CA 1
ATOM 792 C C . HIS A 1 106 ? 8.230 14.585 -2.328 1.00 95.44 106 HIS A C 1
ATOM 794 O O . HIS A 1 106 ? 7.574 13.690 -1.798 1.00 95.44 106 HIS A O 1
ATOM 800 N N . LEU A 1 107 ? 9.564 14.547 -2.366 1.00 96.50 107 LEU A N 1
ATOM 801 C CA . LEU A 1 107 ? 10.355 13.384 -1.947 1.00 96.50 107 LEU A CA 1
ATOM 802 C C . LEU A 1 107 ? 9.981 12.818 -0.551 1.00 96.50 107 LEU A C 1
ATOM 804 O O . LEU A 1 107 ? 9.762 11.614 -0.466 1.00 96.50 107 LEU A O 1
ATOM 808 N N . PRO A 1 108 ? 9.814 13.621 0.520 1.00 96.56 108 PRO A N 1
ATOM 809 C CA . PRO A 1 108 ? 9.303 13.151 1.815 1.00 96.56 108 PRO A CA 1
ATOM 810 C C . PRO A 1 108 ? 7.981 12.370 1.775 1.00 96.56 108 PRO A C 1
ATOM 812 O O . PRO A 1 108 ? 7.811 11.418 2.536 1.00 96.56 108 PRO A O 1
ATOM 815 N N . ILE A 1 109 ? 7.054 12.746 0.886 1.00 96.12 109 ILE A N 1
ATOM 816 C CA . ILE A 1 109 ? 5.816 11.988 0.673 1.00 96.12 109 ILE A CA 1
ATOM 817 C C . ILE A 1 109 ? 6.157 10.651 0.023 1.00 96.12 109 ILE A C 1
ATOM 819 O O . ILE A 1 109 ? 5.658 9.617 0.455 1.00 96.12 109 ILE A O 1
ATOM 823 N N . ARG A 1 110 ? 7.039 10.638 -0.980 1.00 97.75 110 ARG A N 1
ATOM 824 C CA . ARG A 1 110 ? 7.372 9.419 -1.730 1.00 97.75 110 ARG A CA 1
ATOM 825 C C . ARG A 1 110 ? 8.175 8.392 -0.946 1.00 97.75 110 ARG A C 1
ATOM 827 O O . ARG A 1 110 ? 8.027 7.203 -1.207 1.00 97.75 110 ARG A O 1
ATOM 834 N N . THR A 1 111 ? 9.000 8.820 0.005 1.00 97.69 111 THR A N 1
ATOM 835 C CA . THR A 1 111 ? 9.816 7.909 0.825 1.00 97.69 111 THR A CA 1
ATOM 836 C C . THR A 1 111 ? 9.016 7.195 1.909 1.00 97.69 111 THR A C 1
ATOM 838 O O . THR A 1 111 ? 9.495 6.209 2.463 1.00 97.69 111 THR A O 1
ATOM 841 N N . ARG A 1 112 ? 7.806 7.671 2.227 1.00 97.56 112 ARG A N 1
ATOM 842 C CA . ARG A 1 112 ? 6.920 7.033 3.214 1.00 97.56 112 ARG A CA 1
ATOM 843 C C . ARG A 1 112 ? 5.626 6.516 2.605 1.00 97.56 112 ARG A C 1
ATOM 845 O O . ARG A 1 112 ? 5.116 5.506 3.067 1.00 97.56 112 ARG A O 1
ATOM 852 N N . GLY A 1 113 ? 5.075 7.207 1.613 1.00 97.94 113 GLY A N 1
ATOM 853 C CA . GLY A 1 113 ? 3.855 6.825 0.910 1.00 97.94 113 GLY A CA 1
ATOM 854 C C . GLY A 1 113 ? 4.040 5.497 0.190 1.00 97.94 113 GLY A C 1
ATOM 855 O O . GLY A 1 113 ? 5.049 5.289 -0.483 1.00 97.94 113 GLY A O 1
ATOM 856 N N . THR A 1 114 ? 3.076 4.598 0.368 1.00 98.62 114 THR A N 1
ATOM 857 C CA . THR A 1 114 ? 3.132 3.238 -0.168 1.00 98.62 114 THR A CA 1
ATOM 858 C C . THR A 1 114 ? 2.141 3.059 -1.307 1.00 98.62 114 THR A C 1
ATOM 860 O O . THR A 1 114 ? 1.092 3.712 -1.337 1.00 98.62 114 THR A O 1
ATOM 863 N N . VAL A 1 115 ? 2.460 2.163 -2.242 1.00 98.31 115 VAL A N 1
ATOM 864 C CA . VAL A 1 115 ? 1.601 1.840 -3.393 1.00 98.31 115 VAL A CA 1
ATOM 865 C C . VAL A 1 115 ? 0.205 1.429 -2.928 1.00 98.31 115 VAL A C 1
ATOM 867 O O . VAL A 1 115 ? -0.790 2.022 -3.346 1.00 98.31 115 VAL A O 1
ATOM 870 N N . GLY A 1 116 ? 0.128 0.485 -1.988 1.00 98.12 116 GLY A N 1
ATOM 871 C CA . GLY A 1 116 ? -1.146 0.012 -1.461 1.00 98.12 116 GLY A CA 1
ATOM 872 C C . GLY A 1 116 ? -1.895 1.071 -0.661 1.00 98.12 116 GLY A C 1
ATOM 873 O O . GLY A 1 116 ? -3.116 1.144 -0.750 1.00 98.12 116 GLY A O 1
ATOM 874 N N . GLY A 1 117 ? -1.185 1.956 0.046 1.00 97.75 117 GLY A N 1
ATOM 875 C CA . GLY A 1 117 ? -1.802 3.083 0.744 1.00 97.75 117 GLY A CA 1
ATOM 876 C C . GLY A 1 117 ? -2.472 4.069 -0.215 1.00 97.75 117 GLY A C 1
ATOM 877 O O . GLY A 1 117 ? -3.577 4.525 0.059 1.00 97.75 117 GLY A O 1
ATOM 878 N N . SER A 1 118 ? -1.839 4.365 -1.354 1.00 97.81 118 SER A N 1
ATOM 879 C CA . SER A 1 118 ? -2.415 5.235 -2.388 1.00 97.81 118 SER A CA 1
ATOM 880 C C . SER A 1 118 ? -3.655 4.609 -3.038 1.00 97.81 118 SER A C 1
ATOM 882 O O . SER A 1 118 ? -4.680 5.279 -3.163 1.00 97.81 118 SER A O 1
ATOM 884 N N . ILE A 1 119 ? -3.598 3.315 -3.372 1.00 98.12 119 ILE A N 1
ATOM 885 C CA . ILE A 1 119 ? -4.713 2.584 -3.996 1.00 98.12 119 ILE A CA 1
ATOM 886 C C . ILE A 1 119 ? -5.886 2.419 -3.031 1.00 98.12 119 ILE A C 1
ATOM 888 O O . ILE A 1 119 ? -7.018 2.722 -3.394 1.00 98.12 119 ILE A O 1
ATOM 892 N N . ALA A 1 120 ? -5.627 1.995 -1.792 1.00 97.56 120 ALA A N 1
ATOM 893 C CA . ALA A 1 120 ? -6.666 1.838 -0.776 1.00 97.56 120 ALA A CA 1
ATOM 894 C C . ALA A 1 120 ? -7.292 3.181 -0.372 1.00 97.56 120 ALA A C 1
ATOM 896 O O . ALA A 1 120 ? -8.451 3.219 0.037 1.00 97.56 120 ALA A O 1
ATOM 897 N N . HIS A 1 121 ? -6.542 4.284 -0.487 1.00 96.81 121 HIS A N 1
ATOM 898 C CA . HIS A 1 121 ? -7.091 5.618 -0.285 1.00 96.81 121 HIS A CA 1
ATOM 899 C C . HIS A 1 121 ? -8.051 6.023 -1.408 1.00 96.81 121 HIS A C 1
ATOM 901 O O . HIS A 1 121 ? -9.028 6.693 -1.107 1.00 96.81 121 HIS A O 1
ATOM 907 N N . ALA A 1 122 ? -7.820 5.592 -2.654 1.00 96.62 122 ALA A N 1
ATOM 908 C CA . ALA A 1 122 ? -8.703 5.831 -3.800 1.00 96.62 122 ALA A CA 1
ATOM 909 C C . ALA A 1 122 ? -9.034 7.312 -4.050 1.00 96.62 122 ALA A C 1
ATOM 911 O O . ALA A 1 122 ? -10.190 7.704 -4.242 1.00 96.62 122 ALA A O 1
ATOM 912 N N . ASP A 1 123 ? -7.994 8.147 -4.061 1.00 95.06 123 ASP A N 1
ATOM 913 C CA . ASP A 1 123 ? -8.114 9.495 -4.604 1.00 95.06 123 ASP A CA 1
ATOM 914 C C . ASP A 1 123 ? -8.130 9.432 -6.138 1.00 95.06 123 ASP A C 1
ATOM 916 O O . ASP A 1 123 ? -7.224 8.883 -6.764 1.00 95.06 123 ASP A O 1
ATOM 920 N N . SER A 1 124 ? -9.153 10.029 -6.748 1.00 91.25 124 SER A N 1
ATOM 921 C CA . SER A 1 124 ? -9.298 10.132 -8.203 1.00 91.25 124 SER A CA 1
ATOM 922 C C . SER A 1 124 ? -8.128 10.834 -8.903 1.00 91.25 124 SER A C 1
ATOM 924 O O . SER A 1 124 ? -7.934 10.627 -10.099 1.00 91.25 124 SER A O 1
ATOM 926 N N . THR A 1 125 ? -7.358 11.661 -8.186 1.00 92.38 125 THR A N 1
ATOM 927 C CA . THR A 1 125 ? -6.187 12.348 -8.749 1.00 92.38 125 THR A CA 1
ATOM 928 C C . THR A 1 125 ? -4.888 11.569 -8.559 1.00 92.38 125 THR A C 1
ATOM 930 O O . THR A 1 125 ? -3.845 12.049 -8.991 1.00 92.38 125 THR A O 1
ATOM 933 N N . ALA A 1 126 ? -4.913 10.403 -7.903 1.00 95.06 126 ALA A N 1
ATOM 934 C CA . ALA A 1 126 ? -3.709 9.625 -7.642 1.00 95.06 126 ALA A CA 1
ATOM 935 C C . ALA A 1 126 ? -3.229 8.875 -8.892 1.00 95.06 126 ALA A C 1
ATOM 937 O O . ALA A 1 126 ? -3.973 8.112 -9.518 1.00 95.06 126 ALA A O 1
ATOM 938 N N . GLU A 1 127 ? -1.937 9.003 -9.185 1.00 97.38 127 GLU A N 1
ATOM 939 C CA . GLU A 1 127 ? -1.261 8.348 -10.304 1.00 97.38 127 GLU A CA 1
ATOM 940 C C . GLU A 1 127 ? -1.426 6.826 -10.249 1.00 97.38 127 GLU A C 1
ATOM 942 O O . GLU A 1 127 ? -1.636 6.190 -11.278 1.00 97.38 127 GLU A O 1
ATOM 947 N N . TRP A 1 128 ? -1.392 6.234 -9.050 1.00 97.56 128 TRP A N 1
ATOM 948 C CA . TRP A 1 128 ? -1.561 4.790 -8.877 1.00 97.56 128 TRP A CA 1
ATOM 949 C C . TRP A 1 128 ? -2.937 4.280 -9.292 1.00 97.56 128 TRP A C 1
ATOM 951 O O . TRP A 1 128 ? -3.014 3.213 -9.895 1.00 97.56 128 TRP A O 1
ATOM 961 N N . CYS A 1 129 ? -4.007 5.032 -9.019 1.00 96.81 129 CYS A N 1
ATOM 962 C CA . CYS A 1 129 ? -5.355 4.633 -9.426 1.00 96.81 129 CYS A CA 1
ATOM 963 C C . CYS A 1 129 ? -5.473 4.651 -10.956 1.00 96.81 129 CYS A C 1
ATOM 965 O O . CYS A 1 129 ? -5.970 3.698 -11.554 1.00 96.81 129 CYS A O 1
ATOM 967 N N . LEU A 1 130 ? -4.929 5.694 -11.594 1.00 96.31 130 LEU A N 1
ATOM 968 C CA . LEU A 1 130 ? -4.877 5.801 -13.052 1.00 96.31 130 LEU A CA 1
ATOM 969 C C . LEU A 1 130 ? -4.060 4.665 -13.682 1.00 96.31 130 LEU A C 1
ATOM 971 O O . LEU A 1 130 ? -4.532 4.015 -14.612 1.00 96.31 130 LEU A O 1
ATOM 975 N N . LEU A 1 131 ? -2.845 4.419 -13.186 1.00 97.06 131 LEU A N 1
ATOM 976 C CA . LEU A 1 131 ? -1.955 3.381 -13.713 1.00 97.06 131 LEU A CA 1
ATOM 977 C C . LEU A 1 131 ? -2.538 1.981 -13.541 1.00 97.06 131 LEU A C 1
ATOM 979 O O . LEU A 1 131 ? -2.424 1.168 -14.455 1.00 97.06 131 LEU A O 1
ATOM 983 N N . ALA A 1 132 ? -3.164 1.702 -12.396 1.00 97.50 132 ALA A N 1
ATOM 984 C CA . ALA A 1 132 ? -3.777 0.408 -12.134 1.00 97.50 132 ALA A CA 1
ATOM 985 C C . ALA A 1 132 ? -4.896 0.099 -13.133 1.00 97.50 132 ALA A C 1
ATOM 987 O O . ALA A 1 132 ? -4.943 -1.002 -13.671 1.00 97.50 132 ALA A O 1
ATOM 988 N N . VAL A 1 133 ? -5.755 1.077 -13.433 1.00 96.44 133 VAL A N 1
ATOM 989 C CA . VAL A 1 133 ? -6.810 0.907 -14.443 1.00 96.44 133 VAL A CA 1
ATOM 990 C C . VAL A 1 133 ? -6.220 0.841 -15.855 1.00 96.44 133 VAL A C 1
ATOM 992 O O . VAL A 1 133 ? -6.611 -0.018 -16.635 1.00 96.44 133 VAL A O 1
ATOM 995 N N . LEU A 1 134 ? -5.261 1.711 -16.191 1.00 95.69 134 LEU A N 1
ATOM 996 C CA . LEU A 1 134 ? -4.641 1.768 -17.523 1.00 95.69 134 LEU A CA 1
ATOM 997 C C . LEU A 1 134 ? -3.939 0.462 -17.913 1.00 95.69 134 LEU A C 1
ATOM 999 O O . LEU A 1 134 ? -3.926 0.094 -19.086 1.00 95.69 134 LEU A O 1
ATOM 1003 N N . LEU A 1 135 ? -3.294 -0.182 -16.944 1.00 95.50 135 LEU A N 1
ATOM 1004 C CA . LEU A 1 135 ? -2.473 -1.370 -17.153 1.00 95.50 135 LEU A CA 1
ATOM 1005 C C . LEU A 1 135 ? -3.202 -2.663 -16.759 1.00 95.50 135 LEU A C 1
ATOM 1007 O O . LEU A 1 135 ? -2.539 -3.684 -16.602 1.00 95.50 135 LEU A O 1
ATOM 1011 N N . ASP A 1 136 ? -4.531 -2.621 -16.605 1.00 96.50 136 ASP A N 1
ATOM 1012 C CA . ASP A 1 136 ? -5.378 -3.772 -16.260 1.00 96.50 136 ASP A CA 1
ATOM 1013 C C . ASP A 1 136 ? -4.881 -4.539 -15.017 1.00 96.50 136 ASP A C 1
ATOM 1015 O O . ASP A 1 136 ? -4.784 -5.768 -15.015 1.00 96.50 136 ASP A O 1
ATOM 1019 N N . ALA A 1 137 ? -4.520 -3.814 -13.956 1.00 98.06 137 ALA A N 1
ATOM 1020 C CA . ALA A 1 137 ? -4.000 -4.416 -12.735 1.00 98.06 137 ALA A CA 1
ATOM 1021 C C . ALA A 1 137 ? -5.058 -5.248 -11.990 1.00 98.06 137 ALA A C 1
ATOM 1023 O O . ALA A 1 137 ? -6.259 -4.973 -12.033 1.00 98.06 137 ALA A O 1
ATOM 1024 N N . GLU A 1 138 ? -4.586 -6.224 -11.225 1.00 98.38 138 GLU A N 1
ATOM 1025 C CA . GLU A 1 138 ? -5.358 -6.976 -10.244 1.00 98.38 138 GLU A CA 1
ATOM 1026 C C . GLU A 1 138 ? -4.809 -6.708 -8.842 1.00 98.38 138 GLU A C 1
ATOM 1028 O O . GLU A 1 138 ? -3.603 -6.706 -8.599 1.00 98.38 138 GLU A O 1
ATOM 1033 N N . PHE A 1 139 ? -5.709 -6.516 -7.892 1.00 98.62 139 PHE A N 1
ATOM 1034 C CA . PHE A 1 139 ? -5.402 -6.262 -6.495 1.00 98.62 139 PHE A CA 1
ATOM 1035 C C . PHE A 1 139 ? -5.627 -7.530 -5.683 1.00 98.62 139 PHE A C 1
ATOM 1037 O O . PHE A 1 139 ? -6.698 -8.133 -5.765 1.00 98.62 139 PHE A O 1
ATOM 1044 N N . VAL A 1 140 ? -4.638 -7.947 -4.896 1.00 98.69 140 VAL A N 1
ATOM 1045 C CA . VAL A 1 140 ? -4.777 -9.102 -4.001 1.00 98.69 140 VAL A CA 1
ATOM 1046 C C . VAL A 1 140 ? -5.077 -8.592 -2.601 1.00 98.69 140 VAL A C 1
ATOM 1048 O O . VAL A 1 140 ? -4.266 -7.874 -2.019 1.00 98.69 140 VAL A O 1
ATOM 1051 N N . ALA A 1 141 ? -6.231 -8.973 -2.062 1.00 98.50 141 ALA A N 1
ATOM 1052 C CA . ALA A 1 141 ? -6.659 -8.619 -0.714 1.00 98.50 141 ALA A CA 1
ATOM 1053 C C . ALA A 1 141 ? -6.809 -9.873 0.157 1.00 98.50 141 ALA A C 1
ATOM 1055 O O . ALA A 1 141 ? -7.150 -10.950 -0.344 1.00 98.50 141 ALA A O 1
ATOM 1056 N N . GLN A 1 142 ? -6.561 -9.728 1.457 1.00 98.44 142 GLN A N 1
ATOM 1057 C CA . GLN A 1 142 ? -6.751 -10.772 2.465 1.00 98.44 142 GLN A CA 1
ATOM 1058 C C . GLN A 1 142 ? -7.663 -10.276 3.582 1.00 98.44 142 GLN A C 1
ATOM 1060 O O . GLN A 1 142 ? -7.489 -9.164 4.066 1.00 98.44 142 GLN A O 1
ATOM 1065 N N . SER A 1 143 ? -8.581 -11.141 4.003 1.00 97.88 143 SER A N 1
ATOM 1066 C CA . SER A 1 143 ? -9.386 -11.038 5.227 1.00 97.88 143 SER A CA 1
ATOM 1067 C C . SER A 1 143 ? -9.225 -12.330 6.042 1.00 97.88 143 SER A C 1
ATOM 1069 O O . SER A 1 143 ? -8.632 -13.294 5.535 1.00 97.88 143 SER A O 1
ATOM 1071 N N . PRO A 1 144 ? -9.826 -12.447 7.241 1.00 97.50 144 PRO A N 1
ATOM 1072 C CA . PRO A 1 144 ? -9.859 -13.720 7.963 1.00 97.50 144 PRO A CA 1
ATOM 1073 C C . PRO A 1 144 ? -10.594 -14.834 7.199 1.00 97.50 144 PRO A C 1
ATOM 1075 O O . PRO A 1 144 ? -10.392 -16.015 7.468 1.00 97.50 144 PRO A O 1
ATOM 1078 N N . ARG A 1 145 ? -11.443 -14.472 6.224 1.00 97.00 145 ARG A N 1
ATOM 1079 C CA . ARG A 1 145 ? -12.173 -15.418 5.363 1.00 97.00 145 ARG A CA 1
ATOM 1080 C C . ARG A 1 145 ? -11.316 -15.975 4.221 1.00 97.00 145 ARG A C 1
ATOM 1082 O O . ARG A 1 145 ? -11.748 -16.904 3.545 1.00 97.00 145 ARG A O 1
ATOM 1089 N N . GLY A 1 146 ? -10.127 -15.419 3.991 1.00 97.19 146 GLY A N 1
ATOM 1090 C CA . GLY A 1 146 ? -9.202 -15.846 2.946 1.00 97.19 146 GLY A CA 1
ATOM 1091 C C . GLY A 1 146 ? -8.779 -14.714 2.014 1.00 97.19 146 GLY A C 1
ATOM 1092 O O . GLY A 1 146 ? -8.946 -13.529 2.310 1.00 97.19 146 GLY A O 1
ATOM 1093 N N . ARG A 1 147 ? -8.199 -15.101 0.874 1.00 98.12 147 ARG A N 1
ATOM 1094 C CA . ARG A 1 147 ? -7.673 -14.183 -0.142 1.00 98.12 147 ARG A CA 1
ATOM 1095 C C . ARG A 1 147 ? -8.595 -14.108 -1.347 1.00 98.12 147 ARG A C 1
ATOM 1097 O O . ARG A 1 147 ? -9.127 -15.127 -1.785 1.00 98.12 147 ARG A O 1
ATOM 1104 N N . ARG A 1 148 ? -8.710 -12.920 -1.934 1.00 97.75 148 ARG A N 1
ATOM 1105 C CA . ARG A 1 148 ? -9.378 -12.720 -3.224 1.00 97.75 148 ARG A CA 1
ATOM 1106 C C . ARG A 1 148 ? -8.605 -11.752 -4.106 1.00 97.75 148 ARG A C 1
ATOM 1108 O O . ARG A 1 148 ? -7.776 -10.978 -3.628 1.00 97.75 148 ARG A O 1
ATOM 1115 N N . ARG A 1 149 ? -8.881 -11.828 -5.406 1.00 98.19 149 ARG A N 1
ATOM 1116 C CA . ARG A 1 149 ? -8.321 -10.940 -6.427 1.00 98.19 149 ARG A CA 1
ATOM 1117 C C . ARG A 1 149 ? -9.434 -10.032 -6.935 1.00 98.19 149 ARG A C 1
ATOM 1119 O O . ARG A 1 149 ? -10.545 -10.506 -7.162 1.00 98.19 149 ARG A O 1
ATOM 1126 N N . LEU A 1 150 ? -9.138 -8.747 -7.072 1.00 98.25 150 LEU A N 1
ATOM 1127 C CA . LEU A 1 150 ? -10.083 -7.713 -7.484 1.00 98.25 150 LEU A CA 1
ATOM 1128 C C . LEU A 1 150 ? -9.507 -6.996 -8.713 1.00 98.25 150 LEU A C 1
ATOM 1130 O O . LEU A 1 150 ? -8.416 -6.431 -8.610 1.00 98.25 150 LEU A O 1
ATOM 1134 N N . PRO A 1 151 ? -10.182 -7.004 -9.872 1.00 98.31 151 PRO A N 1
ATOM 1135 C CA . PRO A 1 151 ? -9.702 -6.273 -11.037 1.00 98.31 151 PRO A CA 1
ATOM 1136 C C . PRO A 1 151 ? -9.803 -4.762 -10.792 1.00 98.31 151 PRO A C 1
ATOM 1138 O O . PRO A 1 151 ? -10.795 -4.274 -10.247 1.00 98.31 151 PRO A O 1
ATOM 1141 N N . ALA A 1 152 ? -8.800 -3.996 -11.228 1.00 97.62 152 ALA A N 1
ATOM 1142 C CA . ALA A 1 152 ? -8.744 -2.552 -10.994 1.00 97.62 152 ALA A CA 1
ATOM 1143 C C . ALA A 1 152 ? -9.963 -1.804 -11.557 1.00 97.62 152 ALA A C 1
ATOM 1145 O O . ALA A 1 152 ? -10.427 -0.841 -10.949 1.00 97.62 152 ALA A O 1
ATOM 1146 N N . GLY A 1 153 ? -10.525 -2.280 -12.673 1.00 96.25 153 GLY A N 1
ATOM 1147 C CA . GLY A 1 153 ? -11.732 -1.713 -13.282 1.00 96.25 153 GLY A CA 1
ATOM 1148 C C . GLY A 1 153 ? -13.004 -1.833 -12.431 1.00 96.25 153 GLY A C 1
ATOM 1149 O O . GLY A 1 153 ? -13.942 -1.073 -12.652 1.00 96.25 153 GLY A O 1
ATOM 1150 N N . GLU A 1 154 ? -13.036 -2.740 -11.451 1.00 97.00 154 GLU A N 1
ATOM 1151 C CA . GLU A 1 154 ? -14.185 -2.955 -10.552 1.00 97.00 154 GLU A CA 1
ATOM 1152 C C . GLU A 1 154 ? -13.887 -2.540 -9.105 1.00 97.00 154 GLU A C 1
ATOM 1154 O O . GLU A 1 154 ? -14.762 -2.593 -8.245 1.00 97.00 154 GLU A O 1
ATOM 1159 N N . PHE A 1 155 ? -12.655 -2.122 -8.816 1.00 97.88 155 PHE A N 1
ATOM 1160 C CA . PHE A 1 155 ? -12.217 -1.833 -7.456 1.00 97.88 155 PHE A CA 1
ATOM 1161 C C . PHE A 1 155 ? -12.644 -0.453 -6.951 1.00 97.88 155 PHE A C 1
ATOM 1163 O O . PHE A 1 155 ? -12.840 -0.278 -5.752 1.00 97.88 155 PHE A O 1
ATOM 1170 N N . PHE A 1 156 ? -12.757 0.542 -7.833 1.00 97.00 156 PHE A N 1
ATOM 1171 C CA . PHE A 1 156 ? -13.041 1.929 -7.455 1.00 97.00 156 PHE A CA 1
ATOM 1172 C C . PHE A 1 156 ? -14.524 2.258 -7.679 1.00 97.00 156 PHE A C 1
ATOM 1174 O O . PHE A 1 156 ? -14.977 2.338 -8.819 1.00 97.00 156 PHE A O 1
ATOM 1181 N N . PHE A 1 157 ? -15.282 2.497 -6.604 1.00 94.19 157 PHE A N 1
ATOM 1182 C CA . PHE A 1 157 ? -16.707 2.866 -6.691 1.00 94.19 157 PHE A CA 1
ATOM 1183 C C . PHE A 1 157 ? -16.942 4.381 -6.720 1.00 94.19 157 PHE A C 1
ATOM 1185 O O . PHE A 1 157 ? -18.010 4.842 -7.121 1.00 94.19 157 PHE A O 1
ATOM 1192 N N . GLY A 1 158 ? -15.951 5.168 -6.303 1.00 89.19 158 GLY A N 1
ATOM 1193 C CA . GLY A 1 158 ? -16.012 6.624 -6.295 1.00 89.19 158 GLY A CA 1
ATOM 1194 C C . GLY A 1 158 ? -14.917 7.226 -5.423 1.00 89.19 158 GLY A C 1
ATOM 1195 O O . GLY A 1 158 ? -13.975 6.542 -5.026 1.00 89.19 158 GLY A O 1
ATOM 1196 N N . TYR A 1 159 ? -15.057 8.512 -5.101 1.00 90.56 159 TYR A N 1
ATOM 1197 C CA . TYR A 1 159 ? -14.120 9.218 -4.226 1.00 90.56 159 TYR A CA 1
ATOM 1198 C C . TYR A 1 159 ? -13.970 8.495 -2.884 1.00 90.56 159 TYR A C 1
ATOM 1200 O O . TYR A 1 159 ? -14.959 8.290 -2.176 1.00 90.56 159 TYR A O 1
ATOM 1208 N N . TYR A 1 160 ? -12.737 8.107 -2.547 1.00 93.69 160 TYR A N 1
ATOM 1209 C CA . TYR A 1 160 ? -12.387 7.441 -1.287 1.00 93.69 160 TYR A CA 1
ATOM 1210 C C . TYR A 1 160 ? -13.163 6.146 -0.994 1.00 93.69 160 TYR A C 1
ATOM 1212 O O . TYR A 1 160 ? -13.215 5.704 0.153 1.00 93.69 160 TYR A O 1
ATOM 1220 N N . THR A 1 161 ? -13.781 5.547 -2.016 1.00 95.31 161 THR A N 1
ATOM 1221 C CA . THR A 1 161 ? -14.659 4.382 -1.871 1.00 95.31 161 THR A CA 1
ATOM 1222 C C . THR A 1 161 ? -14.176 3.265 -2.782 1.00 95.31 161 THR A C 1
ATOM 1224 O O . THR A 1 161 ? -14.131 3.420 -4.006 1.00 95.31 161 THR A O 1
ATOM 1227 N N . THR A 1 162 ? -13.826 2.132 -2.180 1.00 97.38 162 THR A N 1
ATOM 1228 C CA . THR A 1 162 ? -13.271 0.964 -2.867 1.00 97.38 162 THR A CA 1
ATOM 1229 C C . THR A 1 162 ? -14.111 -0.281 -2.610 1.00 97.38 162 THR A C 1
ATOM 1231 O O . THR A 1 162 ? -15.013 -0.272 -1.775 1.00 97.38 162 THR A O 1
ATOM 1234 N N . ALA A 1 163 ? -13.790 -1.357 -3.322 1.00 97.56 163 ALA A N 1
ATOM 1235 C CA . ALA A 1 163 ? -14.344 -2.687 -3.108 1.00 97.56 163 ALA A CA 1
ATOM 1236 C C . ALA A 1 163 ? -13.720 -3.440 -1.913 1.00 97.56 163 ALA A C 1
ATOM 1238 O O . ALA A 1 163 ? -14.088 -4.593 -1.690 1.00 97.56 163 ALA A O 1
ATOM 1239 N N . LEU A 1 164 ? -12.765 -2.841 -1.180 1.00 97.00 164 LEU A N 1
ATOM 1240 C CA . LEU A 1 164 ? -12.202 -3.457 0.027 1.00 97.00 164 LEU A CA 1
ATOM 1241 C C . LEU A 1 164 ? -13.250 -3.501 1.136 1.00 97.00 164 LEU A C 1
ATOM 1243 O O . LEU A 1 164 ? -13.856 -2.480 1.465 1.00 97.00 164 LEU A O 1
ATOM 1247 N N . GLU A 1 165 ? -13.397 -4.669 1.750 1.00 96.38 165 GLU A N 1
ATOM 1248 C CA . GLU A 1 165 ? -14.188 -4.816 2.969 1.00 96.38 165 GLU A CA 1
ATOM 1249 C C . GLU A 1 165 ? -13.442 -4.228 4.184 1.00 96.38 165 GLU A C 1
ATOM 1251 O O . GLU A 1 165 ? -12.211 -4.118 4.167 1.00 96.38 165 GLU A O 1
ATOM 1256 N N . PRO A 1 166 ? -14.150 -3.862 5.270 1.00 95.75 166 PRO A N 1
ATOM 1257 C CA . PRO A 1 166 ? -13.532 -3.262 6.458 1.00 95.75 166 PRO A CA 1
ATOM 1258 C C . PRO A 1 166 ? -12.440 -4.119 7.116 1.00 95.75 166 PRO A C 1
ATOM 1260 O O . PRO A 1 166 ? -11.510 -3.581 7.715 1.00 95.75 166 PRO A O 1
ATOM 1263 N N . ASP A 1 167 ? -12.535 -5.444 6.982 1.00 96.88 167 ASP A N 1
ATOM 1264 C CA . ASP A 1 167 ? -11.595 -6.425 7.526 1.00 96.88 167 ASP A CA 1
ATOM 1265 C C . ASP A 1 167 ? -10.546 -6.912 6.512 1.00 96.88 167 ASP A C 1
ATOM 1267 O O . ASP A 1 167 ? -9.846 -7.898 6.762 1.00 96.88 167 ASP A O 1
ATOM 1271 N N . GLU A 1 168 ? -10.422 -6.227 5.372 1.00 97.81 168 GLU A N 1
ATOM 1272 C CA . GLU A 1 168 ? -9.456 -6.555 4.329 1.00 97.81 168 GLU A CA 1
ATOM 1273 C C . GLU A 1 168 ? -8.202 -5.678 4.349 1.00 97.81 168 GLU A C 1
ATOM 1275 O O . GLU A 1 168 ? -8.234 -4.461 4.545 1.00 97.81 168 GLU A O 1
ATOM 1280 N N . ILE A 1 169 ? -7.071 -6.315 4.044 1.00 98.12 169 ILE A N 1
ATOM 1281 C CA . ILE A 1 169 ? -5.787 -5.663 3.791 1.00 98.12 169 ILE A CA 1
ATOM 1282 C C . ILE A 1 169 ? -5.350 -5.975 2.367 1.00 98.12 169 ILE A C 1
ATOM 1284 O O . ILE A 1 169 ? -5.355 -7.129 1.935 1.00 98.12 169 ILE A O 1
ATOM 1288 N N . LEU A 1 170 ? -4.932 -4.935 1.646 1.00 98.38 170 LEU A N 1
ATOM 1289 C CA . LEU A 1 170 ? -4.290 -5.099 0.352 1.00 98.38 170 LEU A CA 1
ATOM 1290 C C . LEU A 1 170 ? -2.870 -5.643 0.547 1.00 98.38 170 LEU A C 1
ATOM 1292 O O . LEU A 1 170 ? -2.081 -5.053 1.282 1.00 98.38 170 LEU A O 1
ATOM 1296 N N . LEU A 1 171 ? -2.549 -6.746 -0.125 1.00 98.62 171 LEU A N 1
ATOM 1297 C CA . LEU A 1 171 ? -1.247 -7.406 -0.040 1.00 98.62 171 LEU A CA 1
ATOM 1298 C C . LEU A 1 171 ? -0.297 -6.944 -1.139 1.00 98.62 171 LEU A C 1
ATOM 1300 O O . LEU A 1 171 ? 0.855 -6.605 -0.878 1.00 98.62 171 LEU A O 1
ATOM 1304 N N . GLU A 1 172 ? -0.790 -6.939 -2.373 1.00 98.50 172 GLU A N 1
ATOM 1305 C CA . GLU A 1 172 ? 0.003 -6.659 -3.563 1.00 98.50 172 GLU A CA 1
ATOM 1306 C C . GLU A 1 172 ? -0.881 -6.189 -4.724 1.00 98.50 172 GLU A C 1
ATOM 1308 O O . GLU A 1 172 ? -2.101 -6.390 -4.754 1.00 98.50 172 GLU A O 1
ATOM 1313 N N . ILE A 1 173 ? -0.220 -5.555 -5.684 1.00 98.56 173 ILE A N 1
ATOM 1314 C CA . ILE A 1 173 ? -0.751 -5.102 -6.956 1.00 98.56 173 ILE A CA 1
ATOM 1315 C C . ILE A 1 173 ? -0.039 -5.909 -8.035 1.00 98.56 173 ILE A C 1
ATOM 1317 O O . ILE A 1 173 ? 1.190 -5.890 -8.127 1.00 98.56 173 ILE A O 1
ATOM 1321 N N . VAL A 1 174 ? -0.817 -6.601 -8.856 1.00 98.19 174 VAL A N 1
ATOM 1322 C CA . VAL A 1 174 ? -0.326 -7.468 -9.922 1.00 98.19 174 VAL A CA 1
ATOM 1323 C C . VAL A 1 174 ? -0.680 -6.837 -11.257 1.00 98.19 174 VAL A C 1
ATOM 1325 O O . VAL A 1 174 ? -1.852 -6.669 -11.575 1.00 98.19 174 VAL A O 1
ATOM 1328 N N . PHE A 1 175 ? 0.327 -6.506 -12.051 1.00 97.38 175 PHE A N 1
ATOM 1329 C CA . PHE A 1 175 ? 0.143 -6.029 -13.412 1.00 97.38 175 PHE A CA 1
ATOM 1330 C C . PHE A 1 175 ? 0.406 -7.168 -14.404 1.00 97.38 175 PHE A C 1
ATOM 1332 O O . PHE A 1 175 ? 1.462 -7.806 -14.325 1.00 97.38 175 PHE A O 1
ATOM 1339 N N . PRO A 1 176 ? -0.505 -7.425 -15.357 1.00 95.56 176 PRO A N 1
ATOM 1340 C CA . PRO A 1 176 ? -0.296 -8.432 -16.387 1.00 95.56 176 PRO A CA 1
ATOM 1341 C C . PRO A 1 176 ? 0.866 -8.048 -17.305 1.00 95.56 176 PRO A C 1
ATOM 1343 O O . PRO A 1 176 ? 1.164 -6.868 -17.503 1.00 95.56 176 PRO A O 1
ATOM 1346 N N . ALA A 1 177 ? 1.493 -9.053 -17.920 1.00 92.69 177 ALA A N 1
ATOM 1347 C CA . ALA A 1 177 ? 2.561 -8.824 -18.881 1.00 92.69 177 ALA A CA 1
ATOM 1348 C C . ALA A 1 177 ? 2.090 -7.872 -20.000 1.00 92.69 177 ALA A C 1
ATOM 1350 O O . ALA A 1 177 ? 1.051 -8.116 -20.629 1.00 92.69 177 ALA A O 1
ATOM 1351 N N . PRO A 1 178 ? 2.836 -6.791 -20.286 1.00 85.81 178 PRO A N 1
ATOM 1352 C CA . PRO A 1 178 ? 2.414 -5.819 -21.271 1.00 85.81 178 PRO A CA 1
ATOM 1353 C C . PRO A 1 178 ? 2.336 -6.497 -22.634 1.00 85.81 178 PRO A C 1
ATOM 1355 O O . PRO A 1 178 ? 3.283 -7.139 -23.099 1.00 85.81 178 PRO A O 1
ATOM 1358 N N . ARG A 1 179 ? 1.187 -6.347 -23.300 1.00 78.38 179 ARG A N 1
ATOM 1359 C CA . ARG A 1 179 ? 1.012 -6.843 -24.667 1.00 78.38 179 ARG A CA 1
ATOM 1360 C C . ARG A 1 179 ? 2.113 -6.223 -25.520 1.00 78.38 179 ARG A C 1
ATOM 1362 O O . ARG A 1 179 ? 2.254 -5.002 -25.524 1.00 78.38 179 ARG A O 1
ATOM 1369 N N . ARG A 1 180 ? 2.890 -7.039 -26.246 1.00 63.28 180 ARG A N 1
ATOM 1370 C CA . ARG A 1 180 ? 3.902 -6.533 -27.188 1.00 63.28 180 ARG A CA 1
ATOM 1371 C C . ARG A 1 180 ? 3.212 -5.608 -28.184 1.00 63.28 180 ARG A C 1
ATOM 1373 O O . ARG A 1 180 ? 2.614 -6.066 -29.156 1.00 63.28 180 ARG A O 1
ATOM 1380 N N . THR A 1 181 ? 3.300 -4.305 -27.956 1.00 55.91 181 THR A N 1
ATOM 1381 C CA . THR A 1 181 ? 2.889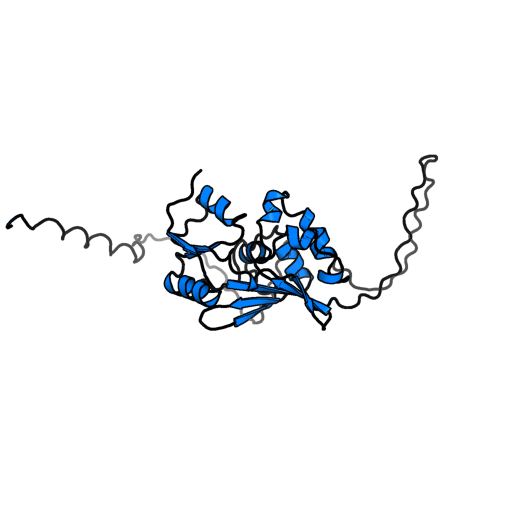 -3.333 -28.951 1.00 55.91 181 THR A CA 1
ATOM 1382 C C . THR A 1 181 ? 3.917 -3.417 -30.066 1.00 55.91 181 THR A C 1
ATOM 1384 O O . THR A 1 181 ? 5.128 -3.286 -29.870 1.00 55.91 181 THR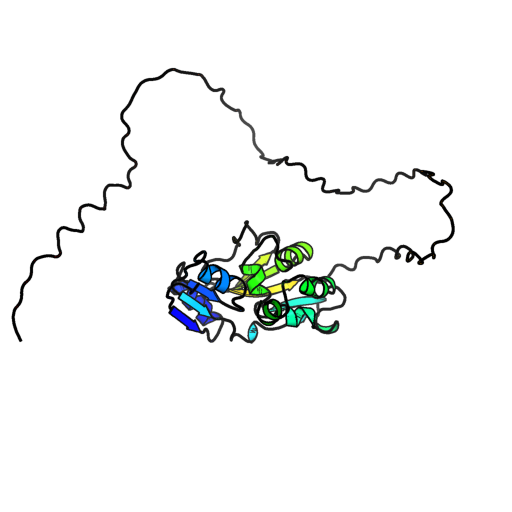 A O 1
ATOM 1387 N N . ARG A 1 182 ? 3.437 -3.725 -31.269 1.00 44.00 182 ARG A N 1
ATOM 1388 C CA . ARG A 1 182 ? 4.227 -3.572 -32.483 1.00 44.00 182 ARG A CA 1
ATOM 1389 C C . ARG A 1 182 ? 4.591 -2.089 -32.519 1.00 44.00 182 ARG A C 1
ATOM 1391 O O . ARG A 1 182 ? 3.692 -1.267 -32.675 1.00 44.00 182 ARG A O 1
ATOM 1398 N N . ARG A 1 183 ? 5.860 -1.737 -32.271 1.00 46.03 183 ARG A N 1
ATOM 1399 C CA . ARG A 1 183 ? 6.317 -0.346 -32.383 1.00 46.03 183 ARG A CA 1
ATOM 1400 C C . ARG A 1 183 ? 5.837 0.167 -33.740 1.00 46.03 183 ARG A C 1
ATOM 1402 O O . ARG A 1 183 ? 6.287 -0.333 -34.770 1.00 46.03 183 ARG A O 1
ATOM 1409 N N . SER A 1 184 ? 4.913 1.126 -33.743 1.00 43.94 184 SER A N 1
ATOM 1410 C CA . SER A 1 184 ? 4.759 1.991 -34.908 1.00 43.94 184 SER A CA 1
ATOM 1411 C C . SER A 1 184 ? 6.138 2.605 -35.149 1.00 43.94 184 SER A C 1
ATOM 1413 O O . SER A 1 184 ? 6.773 2.995 -34.159 1.00 43.94 184 SER A O 1
ATOM 1415 N N . PRO A 1 185 ? 6.652 2.645 -36.392 1.00 39.59 185 PRO A N 1
ATOM 1416 C CA . PRO A 1 185 ? 7.919 3.305 -36.659 1.00 39.59 185 PRO A CA 1
ATOM 1417 C C . PRO A 1 185 ? 7.842 4.708 -36.062 1.00 39.59 185 PRO A C 1
ATOM 1419 O O . PRO A 1 185 ? 6.861 5.425 -36.265 1.00 39.59 185 PRO A O 1
ATOM 1422 N N . SER A 1 186 ? 8.828 5.026 -35.227 1.00 45.16 186 SER A N 1
ATOM 1423 C CA . SER A 1 186 ? 8.962 6.327 -34.590 1.00 45.16 186 SER A CA 1
ATOM 1424 C C . SER A 1 186 ? 8.834 7.400 -35.660 1.00 45.16 186 SER A C 1
ATOM 1426 O O . SER A 1 186 ? 9.605 7.394 -36.622 1.00 45.16 186 SER A O 1
ATOM 1428 N N . SER A 1 187 ? 7.872 8.306 -35.496 1.00 41.66 187 SER A N 1
ATOM 1429 C CA . SER A 1 187 ? 7.856 9.566 -36.232 1.00 41.66 187 SER A CA 1
ATOM 1430 C C . SER A 1 187 ? 9.259 10.183 -36.135 1.00 41.66 187 SER A C 1
ATOM 1432 O O . SER A 1 187 ? 9.834 10.146 -35.040 1.00 41.66 187 SER A O 1
ATOM 1434 N N . PRO A 1 188 ? 9.845 10.695 -37.232 1.00 39.81 188 PRO A N 1
ATOM 1435 C CA . PRO A 1 188 ? 11.181 11.268 -37.183 1.00 39.81 188 PRO A CA 1
ATOM 1436 C C . PRO A 1 188 ? 11.235 12.344 -36.101 1.00 39.81 188 PRO A C 1
ATOM 1438 O O . PRO A 1 188 ? 10.322 13.167 -36.000 1.00 39.81 188 PRO A O 1
ATOM 1441 N N . SER A 1 189 ? 12.292 12.316 -35.288 1.00 36.44 189 SER A N 1
ATOM 1442 C CA . SER A 1 189 ? 12.616 13.398 -34.365 1.00 36.44 189 SER A CA 1
ATOM 1443 C C . SER A 1 189 ? 12.556 14.718 -35.125 1.00 36.44 189 SER A C 1
ATOM 1445 O O . SER A 1 189 ? 13.221 14.858 -36.155 1.00 36.44 189 SER A O 1
ATOM 1447 N N . VAL A 1 190 ? 11.768 15.672 -34.633 1.00 41.22 190 VAL A N 1
ATOM 1448 C CA . VAL A 1 190 ? 11.821 17.044 -35.130 1.00 41.22 190 VAL A CA 1
ATOM 1449 C C . VAL A 1 190 ? 13.235 17.539 -34.849 1.00 41.22 190 VAL A C 1
ATOM 1451 O O . VAL A 1 190 ? 13.604 17.754 -33.697 1.00 41.22 190 VAL A O 1
ATOM 1454 N N . ALA A 1 191 ? 14.050 17.614 -35.899 1.00 36.28 191 ALA A N 1
ATOM 1455 C CA . ALA A 1 191 ? 15.347 18.251 -35.837 1.00 36.28 191 ALA A CA 1
ATOM 1456 C C . ALA A 1 191 ? 15.121 19.727 -35.506 1.00 36.28 191 ALA A C 1
ATOM 1458 O O . ALA A 1 191 ? 14.319 20.409 -36.144 1.00 36.28 191 ALA A O 1
ATOM 1459 N N . GLU A 1 192 ? 15.812 20.188 -34.477 1.00 37.25 192 GLU A N 1
ATOM 1460 C CA . GLU A 1 192 ? 15.825 21.563 -34.012 1.00 37.25 192 GLU A CA 1
ATOM 1461 C C . GLU A 1 192 ? 16.473 22.448 -35.088 1.00 37.25 192 GLU A C 1
ATOM 1463 O O . GLU A 1 192 ? 17.692 22.581 -35.178 1.00 37.25 192 GLU A O 1
ATOM 1468 N N . THR A 1 193 ? 15.661 23.010 -35.984 1.00 36.78 193 THR A N 1
ATOM 1469 C CA . THR A 1 193 ? 16.119 24.033 -36.927 1.00 36.78 193 THR A CA 1
ATOM 1470 C C . THR A 1 193 ? 16.151 25.385 -36.226 1.00 36.78 193 THR A C 1
ATOM 1472 O O . THR A 1 193 ? 15.113 25.909 -35.824 1.00 36.78 193 THR A O 1
ATOM 1475 N N . SER A 1 194 ? 17.360 25.939 -36.102 1.00 36.00 194 SER A N 1
ATOM 1476 C CA . SER A 1 194 ? 17.632 27.308 -35.648 1.00 36.00 194 SER A CA 1
ATOM 1477 C C . SER A 1 194 ? 16.795 28.366 -36.392 1.00 36.00 194 SER A C 1
ATOM 1479 O O . SER A 1 194 ? 16.440 28.168 -37.558 1.00 36.00 194 SER A O 1
ATOM 1481 N N . PRO A 1 195 ? 16.496 29.516 -35.757 1.00 47.56 195 PRO A N 1
ATOM 1482 C CA . PRO A 1 195 ? 15.561 30.495 -36.288 1.00 47.56 195 PRO A CA 1
ATOM 1483 C C . PRO A 1 195 ? 16.255 31.452 -37.261 1.00 47.56 195 PRO A C 1
ATOM 1485 O O . PRO A 1 195 ? 16.857 32.442 -36.856 1.00 47.56 195 PRO A O 1
ATOM 1488 N N . SER A 1 196 ? 16.131 31.206 -38.563 1.00 39.34 196 SER A N 1
ATOM 1489 C CA . SER A 1 196 ? 16.349 32.251 -39.570 1.00 39.34 196 SER A CA 1
ATOM 1490 C C . SER A 1 196 ? 15.634 31.940 -40.885 1.00 39.34 196 SER A C 1
ATOM 1492 O O . SER A 1 196 ? 16.259 31.562 -41.868 1.00 39.34 196 SER A O 1
ATOM 1494 N N . SER A 1 197 ? 14.304 32.102 -40.910 1.00 34.09 197 SER A N 1
ATOM 1495 C CA . SER A 1 197 ? 13.512 32.638 -42.045 1.00 34.09 197 SER A CA 1
ATOM 1496 C C . SER A 1 197 ? 12.004 32.400 -41.835 1.00 34.09 197 SER A C 1
ATOM 1498 O O . SER A 1 197 ? 11.627 31.375 -41.269 1.00 34.09 197 SER A O 1
ATOM 1500 N N . PRO A 1 198 ? 11.117 33.317 -42.273 1.00 41.91 198 PRO A N 1
ATOM 1501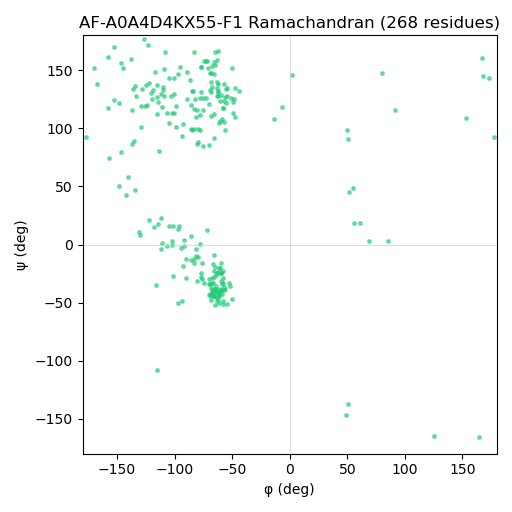 C CA . PRO A 1 198 ? 9.678 33.205 -42.039 1.00 41.91 198 PRO A CA 1
ATOM 1502 C C . PRO A 1 198 ? 9.020 32.185 -42.992 1.00 41.91 198 PRO A C 1
ATOM 1504 O O . PRO A 1 198 ? 9.510 31.975 -44.106 1.00 41.91 198 PRO A O 1
ATOM 1507 N N . PRO A 1 199 ? 7.896 31.556 -42.599 1.00 40.47 199 PRO A N 1
ATOM 1508 C CA . PRO A 1 199 ? 7.315 30.453 -43.352 1.00 40.47 199 PRO A CA 1
ATOM 1509 C C . PRO A 1 199 ? 6.549 30.954 -44.581 1.00 40.47 199 PRO A C 1
ATOM 1511 O O . PRO A 1 199 ? 5.610 31.744 -44.475 1.00 40.47 199 PRO A O 1
ATOM 1514 N N . ARG A 1 200 ? 6.898 30.426 -45.760 1.00 36.25 200 ARG A N 1
ATOM 1515 C CA . ARG A 1 200 ? 5.997 30.416 -46.916 1.00 36.25 200 ARG A CA 1
ATOM 1516 C C . ARG A 1 200 ? 5.063 29.215 -46.794 1.00 36.25 200 ARG A C 1
ATOM 1518 O O . ARG A 1 200 ? 5.494 28.069 -46.792 1.00 36.25 200 ARG A O 1
ATOM 1525 N N . SER A 1 201 ? 3.782 29.537 -46.674 1.00 43.03 201 SER A N 1
ATOM 1526 C CA . SER A 1 201 ? 2.601 28.721 -46.952 1.00 43.03 201 SER A CA 1
ATOM 1527 C C . SER A 1 201 ? 2.842 27.427 -47.746 1.00 43.03 201 SER A C 1
ATOM 1529 O O . SER A 1 201 ? 2.996 27.481 -48.965 1.00 43.03 201 SER A O 1
ATOM 1531 N N . ILE A 1 202 ? 2.736 26.271 -47.086 1.00 39.22 202 ILE A N 1
ATOM 1532 C CA . ILE A 1 202 ? 2.292 25.018 -47.714 1.00 39.22 202 ILE A CA 1
ATOM 1533 C C . ILE A 1 202 ? 1.326 24.342 -46.738 1.00 39.22 202 ILE A C 1
ATOM 1535 O O . ILE A 1 202 ? 1.702 23.532 -45.897 1.00 39.22 202 ILE A O 1
ATOM 1539 N N . TRP A 1 203 ? 0.056 24.724 -46.842 1.00 29.34 203 TRP A N 1
ATOM 1540 C CA . TRP A 1 203 ? -1.061 23.894 -46.409 1.00 29.34 203 TRP A CA 1
ATOM 1541 C C . TRP A 1 203 ? -1.583 23.226 -47.683 1.00 29.34 203 TRP A C 1
ATOM 1543 O O . TRP A 1 203 ? -2.253 23.864 -48.492 1.00 29.34 203 TRP A O 1
ATOM 1553 N N . GLN A 1 204 ? -1.222 21.964 -47.907 1.00 33.44 204 GLN A N 1
ATOM 1554 C CA . GLN A 1 204 ? -1.943 21.099 -48.838 1.00 33.44 204 GLN A CA 1
ATOM 1555 C C . GLN A 1 204 ? -2.567 19.961 -48.029 1.00 33.44 204 GLN A C 1
ATOM 1557 O O . GLN A 1 204 ? -1.833 19.117 -47.512 1.00 33.44 204 GLN A O 1
ATOM 1562 N N . PRO A 1 205 ? -3.903 19.896 -47.910 1.00 33.22 205 PRO A N 1
ATOM 1563 C CA . PRO A 1 205 ? -4.560 18.724 -47.371 1.00 33.22 205 PRO A CA 1
ATOM 1564 C C . PRO A 1 205 ? -4.626 17.677 -48.486 1.00 33.22 205 PRO A C 1
ATOM 1566 O O . PRO A 1 205 ? -5.497 17.730 -49.351 1.00 33.22 205 PRO A O 1
ATOM 1569 N N . THR A 1 206 ? -3.710 16.708 -48.486 1.00 36.75 206 THR A N 1
ATOM 1570 C CA . THR A 1 206 ? -3.946 15.474 -49.241 1.00 36.75 206 THR A CA 1
ATOM 1571 C C . THR A 1 206 ? -4.801 14.552 -48.387 1.00 36.75 206 THR A C 1
ATOM 1573 O O . THR A 1 206 ? -4.350 13.885 -47.460 1.00 36.75 206 THR A O 1
ATOM 1576 N N . ALA A 1 207 ? -6.092 14.558 -48.700 1.00 36.88 207 ALA A N 1
ATOM 1577 C CA . ALA A 1 207 ? -7.031 13.562 -48.236 1.00 36.88 207 ALA A CA 1
ATOM 1578 C C . ALA A 1 207 ? -6.570 12.164 -48.686 1.00 36.88 207 ALA A C 1
ATOM 1580 O O . ALA A 1 207 ? -6.540 11.857 -49.878 1.00 36.88 207 ALA A O 1
ATOM 1581 N N . ARG A 1 208 ? -6.272 11.291 -47.723 1.00 32.16 208 ARG A N 1
ATOM 1582 C CA . ARG A 1 208 ? -6.500 9.851 -47.866 1.00 32.16 208 ARG A CA 1
ATOM 1583 C C . ARG A 1 208 ? -7.265 9.365 -46.651 1.00 32.16 208 ARG A C 1
ATOM 1585 O O . ARG A 1 208 ? -6.732 9.178 -45.565 1.00 32.16 208 ARG A O 1
ATOM 1592 N N . THR A 1 209 ? -8.556 9.200 -46.875 1.00 38.84 209 THR A N 1
ATOM 1593 C CA . THR A 1 209 ? -9.474 8.422 -46.063 1.00 38.84 209 THR A CA 1
ATOM 1594 C C . THR A 1 209 ? -8.986 6.976 -45.972 1.00 38.84 209 THR A C 1
ATOM 1596 O O . THR A 1 209 ? -8.953 6.253 -46.963 1.00 38.84 209 THR A O 1
ATOM 1599 N N . SER A 1 210 ? -8.671 6.523 -44.763 1.00 32.28 210 SER A N 1
ATOM 1600 C CA . SER A 1 210 ? -8.873 5.127 -44.381 1.00 32.28 210 SER A CA 1
ATOM 1601 C C . SER A 1 210 ? -9.461 5.104 -42.979 1.00 32.28 210 SER A C 1
ATOM 1603 O O . SER A 1 210 ? -8.850 5.586 -42.027 1.00 32.28 210 SER A O 1
ATOM 1605 N N . ALA A 1 211 ? -10.685 4.598 -42.891 1.00 42.59 211 ALA A N 1
ATOM 1606 C CA . ALA A 1 211 ? -11.451 4.462 -41.671 1.00 42.59 211 ALA A CA 1
ATOM 1607 C C . ALA A 1 211 ? -10.700 3.624 -40.625 1.00 42.59 211 ALA A C 1
ATOM 1609 O O . ALA A 1 211 ? -10.377 2.466 -40.866 1.00 42.59 211 ALA A O 1
ATOM 1610 N N . ALA A 1 212 ? -10.489 4.199 -39.445 1.00 31.55 212 ALA A N 1
ATOM 1611 C CA . ALA A 1 212 ? -10.318 3.465 -38.200 1.00 31.55 212 ALA A CA 1
ATOM 1612 C C . ALA A 1 212 ? -10.771 4.383 -37.061 1.00 31.55 212 ALA A C 1
ATOM 1614 O O . ALA A 1 212 ? -10.344 5.531 -36.964 1.00 31.55 212 ALA A O 1
ATOM 1615 N N . ALA A 1 213 ? -11.718 3.892 -36.267 1.00 36.53 213 ALA A N 1
ATOM 1616 C CA . ALA A 1 213 ? -12.437 4.629 -35.242 1.00 36.53 213 ALA A CA 1
ATOM 1617 C C . ALA A 1 213 ? -11.492 5.253 -34.199 1.00 36.53 213 ALA A C 1
ATOM 1619 O O . ALA A 1 213 ? -10.962 4.567 -33.327 1.00 36.53 213 ALA A O 1
ATOM 1620 N N . GLY A 1 214 ? -11.318 6.571 -34.285 1.00 27.05 214 GLY A N 1
ATOM 1621 C CA . GLY A 1 214 ? -10.718 7.387 -33.241 1.00 27.05 214 GLY A CA 1
ATOM 1622 C C . GLY A 1 214 ? -11.758 7.704 -32.173 1.00 27.05 214 GLY A C 1
ATOM 1623 O O . GLY A 1 214 ? -12.679 8.486 -32.402 1.00 27.05 214 GLY A O 1
ATOM 1624 N N . TRP A 1 215 ? -11.598 7.108 -30.996 1.00 28.81 215 TRP A N 1
ATOM 1625 C CA . TRP A 1 215 ? -12.265 7.561 -29.782 1.00 28.81 215 TRP A CA 1
ATOM 1626 C C . TRP A 1 215 ? -11.564 8.832 -29.290 1.00 28.81 215 TRP A C 1
ATOM 1628 O O . TRP A 1 215 ? -10.673 8.778 -28.448 1.00 28.81 215 TRP A O 1
ATOM 1638 N N . LEU A 1 216 ? -11.951 9.986 -29.837 1.00 27.42 216 LEU A N 1
ATOM 1639 C CA . LEU A 1 216 ? -11.701 11.268 -29.183 1.00 27.42 216 LEU A CA 1
ATOM 1640 C C . LEU A 1 216 ? -12.737 11.434 -28.067 1.00 27.42 216 LEU A C 1
ATOM 1642 O O . LEU A 1 216 ? -13.925 11.622 -28.333 1.00 27.42 216 LEU A O 1
ATOM 1646 N N . TRP A 1 217 ? -12.284 11.387 -26.816 1.00 27.52 217 TRP A N 1
ATOM 1647 C CA . TRP A 1 217 ? -13.064 11.851 -25.673 1.00 27.52 217 TRP A CA 1
ATOM 1648 C C . TRP A 1 217 ? -13.172 13.378 -25.726 1.00 27.52 217 TRP A C 1
ATOM 1650 O O . TRP A 1 217 ? -12.395 14.109 -25.119 1.00 27.52 217 TRP A O 1
ATOM 1660 N N . ALA A 1 218 ? -14.159 13.864 -26.475 1.00 27.42 218 ALA A N 1
ATOM 1661 C CA . ALA A 1 218 ? -14.762 15.154 -26.200 1.00 27.42 218 ALA A CA 1
ATOM 1662 C C . ALA A 1 218 ? -15.666 14.983 -24.973 1.00 27.42 218 ALA A C 1
ATOM 1664 O O . ALA A 1 218 ? -16.644 14.233 -25.002 1.00 27.42 218 ALA A O 1
ATOM 1665 N N . VAL A 1 219 ? -15.325 15.672 -23.886 1.00 36.97 219 VAL A N 1
ATOM 1666 C CA . VAL A 1 219 ? -16.172 15.795 -22.700 1.00 36.97 219 VAL A CA 1
ATOM 1667 C C . VAL A 1 219 ? -17.484 16.466 -23.118 1.00 36.97 219 VAL A C 1
ATOM 1669 O O . VAL A 1 219 ? -17.537 17.663 -23.387 1.00 36.97 219 VAL A O 1
ATOM 1672 N N . SER A 1 220 ? -18.553 15.677 -23.186 1.00 26.56 220 SER A N 1
ATOM 1673 C CA . SER A 1 220 ? -19.935 16.149 -23.231 1.00 26.56 220 SER A CA 1
ATOM 1674 C C . SER A 1 220 ? -20.746 15.327 -22.227 1.00 26.56 220 SER A C 1
ATOM 1676 O O . SER A 1 220 ? -20.694 14.095 -22.273 1.00 26.56 220 SER A O 1
ATOM 1678 N N . PRO A 1 221 ? -21.493 15.958 -21.304 1.00 36.31 221 PRO A N 1
ATOM 1679 C CA . PRO A 1 221 ? -22.232 15.244 -20.279 1.00 36.31 221 PRO A CA 1
ATOM 1680 C C . PRO A 1 221 ? -23.527 14.708 -20.890 1.00 36.31 221 PRO A C 1
ATOM 1682 O O . PRO A 1 221 ? -24.574 15.354 -20.868 1.00 36.31 221 PRO A O 1
ATOM 1685 N N . ARG A 1 222 ? -23.469 13.505 -21.460 1.00 26.58 222 ARG A N 1
ATOM 1686 C CA . ARG A 1 222 ? -24.662 12.704 -21.746 1.00 26.58 222 ARG A CA 1
ATOM 1687 C C . ARG A 1 222 ? -24.424 11.265 -21.318 1.00 26.58 222 ARG A C 1
ATOM 1689 O O . ARG A 1 222 ? -24.015 10.424 -22.113 1.00 26.58 222 ARG A O 1
ATOM 1696 N N . CYS A 1 223 ? -24.754 10.993 -20.056 1.00 27.05 223 CYS A N 1
ATOM 1697 C CA . CYS A 1 223 ? -25.073 9.655 -19.577 1.00 27.05 223 CYS A CA 1
ATOM 1698 C C . CYS A 1 223 ? -26.073 8.998 -20.538 1.00 27.05 223 CYS A C 1
ATOM 1700 O O . CYS A 1 223 ? -27.240 9.387 -20.597 1.00 27.05 223 CYS A O 1
ATOM 1702 N N . ARG A 1 224 ? -25.630 7.990 -21.292 1.00 26.91 224 ARG A N 1
ATOM 1703 C CA . ARG A 1 224 ? -26.534 7.002 -21.885 1.00 26.91 224 ARG A CA 1
ATOM 1704 C C . ARG A 1 224 ? -26.621 5.826 -20.927 1.00 26.91 224 ARG A C 1
ATOM 1706 O O . ARG A 1 224 ? -25.823 4.901 -20.991 1.00 26.91 224 ARG A O 1
ATOM 1713 N N . CYS A 1 225 ? -27.622 5.863 -20.055 1.00 27.72 225 CYS A N 1
ATOM 1714 C CA . CYS A 1 225 ? -28.113 4.662 -19.397 1.00 27.72 225 CYS A CA 1
ATOM 1715 C C . CYS A 1 225 ? -28.728 3.754 -20.470 1.00 27.72 225 CYS A C 1
ATOM 1717 O O . CYS A 1 225 ? -29.756 4.089 -21.061 1.00 27.72 225 CYS A O 1
ATOM 1719 N N . VAL A 1 226 ? -28.104 2.609 -20.737 1.00 29.30 226 VAL A N 1
ATOM 1720 C CA . VAL A 1 226 ? -28.745 1.517 -21.473 1.00 29.30 226 VAL A CA 1
ATOM 1721 C C . VAL A 1 226 ? -29.518 0.696 -20.447 1.00 29.30 226 VAL A C 1
ATOM 1723 O O . VAL A 1 226 ? -28.945 -0.098 -19.713 1.00 29.30 226 VAL A O 1
ATOM 1726 N N . CYS A 1 227 ? -30.825 0.934 -20.363 1.00 25.56 227 CYS A N 1
ATOM 1727 C CA . CYS A 1 227 ? -31.741 0.175 -19.518 1.00 25.56 227 CYS A CA 1
ATOM 1728 C C . CYS A 1 227 ? -32.596 -0.731 -20.423 1.00 25.56 227 CYS A C 1
ATOM 1730 O O . CYS A 1 227 ? -33.377 -0.208 -21.227 1.00 25.56 227 CYS A O 1
ATOM 1732 N N . PRO A 1 228 ? -32.475 -2.070 -20.367 1.00 30.62 228 PRO A N 1
ATOM 1733 C CA . PRO A 1 228 ? -33.314 -2.949 -21.160 1.00 30.62 228 PRO A CA 1
ATOM 1734 C C . PRO A 1 228 ? -34.545 -3.363 -20.344 1.00 30.62 228 PRO A C 1
ATOM 1736 O O . PRO A 1 228 ? -34.448 -4.235 -19.490 1.00 30.62 228 PRO A O 1
ATOM 1739 N N . ARG A 1 229 ? -35.708 -2.766 -20.651 1.00 28.09 229 ARG A N 1
ATOM 1740 C CA . ARG A 1 229 ? -37.046 -3.406 -20.789 1.00 28.09 229 ARG A CA 1
ATOM 1741 C C . ARG A 1 229 ? -38.209 -2.439 -20.489 1.00 28.09 229 ARG A C 1
ATOM 1743 O O . ARG A 1 229 ? -38.500 -2.070 -19.364 1.00 28.09 229 ARG A O 1
ATOM 1750 N N . ARG A 1 230 ? -38.888 -2.093 -21.588 1.00 29.59 230 ARG A N 1
ATOM 1751 C CA . ARG A 1 230 ? -40.290 -1.674 -21.808 1.00 29.59 230 ARG A CA 1
ATOM 1752 C C . ARG A 1 230 ? -41.270 -1.744 -20.607 1.00 29.59 230 ARG A C 1
ATOM 1754 O O . ARG A 1 230 ? -41.664 -2.847 -20.245 1.00 29.59 230 ARG A O 1
ATOM 1761 N N . ARG A 1 231 ? -41.838 -0.594 -20.186 1.00 27.78 231 ARG A N 1
ATOM 1762 C CA . ARG A 1 231 ? -43.273 -0.162 -20.294 1.00 27.78 231 ARG A CA 1
ATOM 1763 C C . ARG A 1 231 ? -43.577 1.082 -19.406 1.00 27.78 231 ARG A C 1
ATOM 1765 O O . ARG A 1 231 ? -42.734 1.435 -18.592 1.00 27.78 231 ARG A O 1
ATOM 1772 N N . PRO A 1 232 ? -44.670 1.837 -19.666 1.00 33.81 232 PRO A N 1
ATOM 1773 C CA . PRO A 1 232 ? -44.594 3.285 -19.878 1.00 33.81 232 PRO A CA 1
ATOM 1774 C C . PRO A 1 232 ? -44.873 4.166 -18.652 1.00 33.81 232 PRO A C 1
ATOM 1776 O O . PRO A 1 232 ? -45.639 3.833 -17.752 1.00 33.81 232 PRO A O 1
ATOM 1779 N N . CYS A 1 233 ? -44.264 5.347 -18.715 1.00 26.53 233 CYS A N 1
ATOM 1780 C CA . CYS A 1 233 ? -44.377 6.484 -17.818 1.00 26.53 233 CYS A CA 1
ATOM 1781 C C . CYS A 1 233 ? -45.806 7.050 -17.735 1.00 26.53 233 CYS A C 1
ATOM 1783 O O . CYS A 1 233 ? -46.407 7.468 -18.725 1.00 26.53 233 CYS A O 1
ATOM 1785 N N . TRP A 1 234 ? -46.322 7.092 -16.509 1.00 24.55 234 TRP A N 1
ATOM 1786 C CA . TRP A 1 234 ? -47.536 7.803 -16.124 1.00 24.55 234 TRP A CA 1
ATOM 1787 C C . TRP A 1 234 ? -47.319 9.326 -16.201 1.00 24.55 234 TRP A C 1
ATOM 1789 O O . TRP A 1 234 ? -46.324 9.848 -15.699 1.00 24.55 234 TRP A O 1
ATOM 1799 N N . ARG A 1 235 ? -48.267 10.038 -16.825 1.00 27.02 235 ARG A N 1
ATOM 1800 C CA . ARG A 1 235 ? -48.394 11.508 -16.794 1.00 27.02 235 ARG A CA 1
ATOM 1801 C C . ARG A 1 235 ? -48.787 11.983 -15.383 1.00 27.02 235 ARG A C 1
ATOM 1803 O O . ARG A 1 235 ? -49.578 11.296 -14.739 1.00 27.02 235 ARG A O 1
ATOM 1810 N N . PRO A 1 236 ? -48.356 13.171 -14.920 1.00 31.70 236 PRO A N 1
ATOM 1811 C CA . PRO A 1 236 ? -48.860 13.730 -13.674 1.00 31.70 236 PRO A CA 1
ATOM 1812 C C . PRO A 1 236 ? -50.204 14.431 -13.915 1.00 31.70 236 PRO A C 1
ATOM 1814 O O . PRO A 1 236 ? -50.316 15.319 -14.762 1.00 31.70 236 PRO A O 1
ATOM 1817 N N . ALA A 1 237 ? -51.223 14.040 -13.153 1.00 30.94 237 ALA A N 1
ATOM 1818 C CA . ALA A 1 237 ? -52.439 14.823 -12.980 1.00 30.94 237 ALA A CA 1
ATOM 1819 C C . ALA A 1 237 ? -52.247 15.778 -11.795 1.00 30.94 237 ALA A C 1
ATOM 1821 O O . ALA A 1 237 ? -51.920 15.357 -10.686 1.00 30.94 237 ALA A O 1
ATOM 1822 N N . ALA A 1 238 ? -52.453 17.069 -12.043 1.00 35.03 238 ALA A N 1
ATOM 1823 C CA . ALA A 1 238 ? -52.555 18.094 -11.018 1.00 35.03 238 ALA A CA 1
ATOM 1824 C C . ALA A 1 238 ? -53.760 17.828 -10.101 1.00 35.03 238 ALA A C 1
ATOM 1826 O O . ALA A 1 238 ? -54.842 17.521 -10.602 1.00 35.03 238 ALA A O 1
ATOM 1827 N N . ARG A 1 239 ? -53.600 18.018 -8.783 1.00 29.50 239 ARG A N 1
ATOM 1828 C CA . ARG A 1 239 ? -54.711 18.332 -7.868 1.00 29.50 239 ARG A CA 1
ATOM 1829 C C . ARG A 1 239 ? -54.234 19.016 -6.580 1.00 29.50 239 ARG A C 1
ATOM 1831 O O . ARG A 1 239 ? -53.447 18.475 -5.814 1.00 29.50 239 ARG A O 1
ATOM 1838 N N . SER A 1 240 ? -54.731 20.245 -6.453 1.00 30.44 240 SER A N 1
ATOM 1839 C CA . SER A 1 240 ? -55.200 21.004 -5.284 1.00 30.44 240 SER A CA 1
ATOM 1840 C C . SER A 1 240 ? -55.118 20.387 -3.880 1.00 30.44 240 SER A C 1
ATOM 1842 O O . SER A 1 240 ? -55.372 19.205 -3.671 1.00 30.44 240 SER A O 1
ATOM 1844 N N . GLY A 1 241 ? -54.868 21.279 -2.916 1.00 28.89 241 GLY A N 1
ATOM 1845 C CA . GLY A 1 241 ? -54.566 21.014 -1.515 1.00 28.89 241 GLY A CA 1
ATOM 1846 C C . GLY A 1 241 ? -55.623 20.308 -0.666 1.00 28.89 241 GLY A C 1
ATOM 1847 O O . GLY A 1 241 ? -56.801 20.228 -0.993 1.00 28.89 241 GLY A O 1
ATOM 1848 N N . THR A 1 242 ? -55.163 19.855 0.497 1.00 32.19 242 THR A N 1
ATOM 1849 C CA . THR A 1 242 ? -55.825 20.017 1.801 1.00 32.19 242 THR A CA 1
ATOM 1850 C C . THR A 1 242 ? -54.837 19.641 2.904 1.00 32.19 242 THR A C 1
ATOM 1852 O O . THR A 1 242 ? -54.058 18.697 2.785 1.00 32.19 242 THR A O 1
ATOM 1855 N N . ALA A 1 243 ? -54.836 20.436 3.971 1.00 40.09 243 ALA A N 1
ATOM 1856 C CA . ALA A 1 243 ? -53.964 20.296 5.124 1.00 40.09 243 ALA A CA 1
ATOM 1857 C C . ALA A 1 243 ? -54.190 18.967 5.863 1.00 40.09 243 ALA A C 1
ATOM 1859 O O . ALA A 1 243 ? -55.316 18.642 6.239 1.00 40.09 243 ALA A O 1
ATOM 1860 N N . ARG A 1 244 ? -53.106 18.242 6.166 1.00 33.66 244 ARG A N 1
ATOM 1861 C CA . ARG A 1 244 ? -53.071 17.253 7.251 1.00 33.66 244 ARG A CA 1
ATOM 1862 C C . ARG A 1 244 ? -51.777 17.393 8.047 1.00 33.66 244 ARG A C 1
ATOM 1864 O O . ARG A 1 244 ? -50.693 17.556 7.495 1.00 33.66 244 ARG A O 1
ATOM 1871 N N . ARG A 1 245 ? -51.956 17.388 9.369 1.00 35.53 245 ARG A N 1
ATOM 1872 C CA . ARG A 1 245 ? -50.950 17.509 10.430 1.00 35.53 245 ARG A CA 1
ATOM 1873 C C . ARG A 1 245 ? -49.711 16.650 10.154 1.00 35.53 245 ARG A C 1
ATOM 1875 O O . ARG A 1 245 ? -49.832 15.460 9.879 1.00 35.53 245 ARG A O 1
ATOM 1882 N N . ARG A 1 246 ? -48.528 17.253 10.304 1.00 32.47 246 ARG A N 1
ATOM 1883 C CA . ARG A 1 246 ? -47.242 16.546 10.323 1.00 32.47 246 ARG A CA 1
ATOM 1884 C C . ARG A 1 246 ? -47.158 15.694 11.592 1.00 32.47 246 ARG A C 1
ATOM 1886 O O . ARG A 1 246 ? -47.052 16.237 12.687 1.00 32.47 246 ARG A O 1
ATOM 1893 N N . LEU A 1 247 ? -47.204 14.376 11.437 1.00 41.03 247 LEU A N 1
ATOM 1894 C CA . LEU A 1 247 ? -46.664 13.443 12.425 1.00 41.03 247 LEU A CA 1
ATOM 1895 C C . LEU A 1 247 ? -45.158 13.290 12.145 1.00 41.03 247 LEU A C 1
ATOM 1897 O O . LEU A 1 247 ? -44.793 13.123 10.978 1.00 41.03 247 LEU A O 1
ATOM 1901 N N . PRO A 1 248 ? -44.275 13.380 13.154 1.00 44.41 248 PRO A N 1
ATOM 1902 C CA . PRO A 1 248 ? -42.854 13.143 12.950 1.00 44.41 248 PRO A CA 1
ATOM 1903 C C . PRO A 1 248 ? -42.560 11.647 12.694 1.00 44.41 248 PRO A C 1
ATOM 1905 O O . PRO A 1 248 ? -43.306 10.783 13.161 1.00 44.41 248 PRO A O 1
ATOM 1908 N N . PRO A 1 249 ? -41.485 11.337 11.946 1.00 39.84 249 PRO A N 1
ATOM 1909 C CA . PRO A 1 249 ? -41.069 9.972 11.609 1.00 39.84 249 PRO A CA 1
ATOM 1910 C C . PRO A 1 249 ? -40.683 9.124 12.846 1.00 39.84 249 PRO A C 1
ATOM 1912 O O . PRO A 1 249 ? -40.340 9.674 13.892 1.00 39.84 249 PRO A O 1
ATOM 1915 N N . PRO A 1 250 ? -40.712 7.779 12.739 1.00 37.69 250 PRO A N 1
ATOM 1916 C CA . PRO A 1 250 ? -40.820 6.836 13.868 1.00 37.69 250 PRO A CA 1
ATOM 1917 C C . PRO A 1 250 ? -39.583 6.673 14.777 1.00 37.69 250 PRO A C 1
ATOM 1919 O O . PRO A 1 250 ? -39.548 5.760 15.597 1.00 37.69 250 PRO A O 1
ATOM 1922 N N . TRP A 1 251 ? -38.577 7.543 14.689 1.00 43.84 251 TRP A N 1
ATOM 1923 C CA . TRP A 1 251 ? -37.301 7.393 15.404 1.00 43.84 251 TRP A CA 1
ATOM 1924 C C . TRP A 1 251 ? -37.147 8.279 16.655 1.00 43.84 251 TRP A C 1
ATOM 1926 O O . TRP A 1 251 ? -36.132 8.201 17.336 1.00 43.84 251 TRP A O 1
ATOM 1936 N N . THR A 1 252 ? -38.162 9.060 17.042 1.00 41.59 252 THR A N 1
ATOM 1937 C CA . THR A 1 252 ? -38.098 9.965 18.213 1.00 41.59 252 THR A CA 1
ATOM 1938 C C . THR A 1 252 ? -38.685 9.404 19.519 1.00 41.59 252 THR A C 1
ATOM 1940 O O . THR A 1 252 ? -38.910 10.156 20.462 1.00 41.59 252 THR A O 1
ATOM 1943 N N . ARG A 1 253 ? -38.911 8.086 19.641 1.00 38.19 253 ARG A N 1
ATOM 1944 C CA . ARG A 1 253 ? -39.517 7.471 20.849 1.00 38.19 253 ARG A CA 1
ATOM 1945 C C . ARG A 1 253 ? -38.573 6.702 21.786 1.00 38.19 253 ARG A C 1
ATOM 1947 O O . ARG A 1 253 ? -39.058 5.976 22.646 1.00 38.19 253 ARG A O 1
ATOM 1954 N N . ARG A 1 254 ? -37.249 6.862 21.687 1.00 38.53 254 ARG A N 1
ATOM 1955 C CA . ARG A 1 254 ? -36.301 6.203 22.616 1.00 38.53 254 ARG A CA 1
ATOM 1956 C C . ARG A 1 254 ? -35.198 7.121 23.150 1.00 38.53 254 ARG A C 1
ATOM 1958 O O . ARG A 1 254 ? -34.038 6.740 23.150 1.00 38.53 254 ARG A O 1
ATOM 1965 N N . VAL A 1 255 ? -35.551 8.323 23.614 1.00 41.34 255 VAL A N 1
ATOM 1966 C CA . VAL A 1 255 ? -34.610 9.185 24.372 1.00 41.34 255 VAL A CA 1
ATOM 1967 C C . VAL A 1 255 ? -35.213 9.704 25.691 1.00 41.34 255 VAL A C 1
ATOM 1969 O O . VAL A 1 255 ? -34.598 10.490 26.384 1.00 41.34 255 VAL A O 1
ATOM 1972 N N . THR A 1 256 ? -36.388 9.232 26.125 1.00 34.91 256 THR A N 1
ATOM 1973 C CA . THR A 1 256 ? -37.022 9.731 27.369 1.00 34.91 256 THR A CA 1
ATOM 1974 C C . THR A 1 256 ? -37.310 8.663 28.426 1.00 34.91 256 THR A C 1
ATOM 1976 O O . THR A 1 256 ? -38.128 8.888 29.310 1.00 34.91 256 THR A O 1
ATOM 1979 N N . GLN A 1 257 ? -36.632 7.508 28.390 1.00 37.84 257 GLN A N 1
ATOM 1980 C CA . GLN A 1 257 ? -36.778 6.480 29.440 1.00 37.84 257 GLN A CA 1
ATOM 1981 C C . GLN A 1 257 ? -35.464 5.922 30.016 1.00 37.84 257 GLN A C 1
ATOM 1983 O O . GLN A 1 257 ? -35.512 4.969 30.782 1.00 37.84 257 GLN A O 1
ATOM 1988 N N . ALA A 1 258 ? -34.305 6.526 29.727 1.00 37.53 258 ALA A N 1
ATOM 1989 C CA . ALA A 1 258 ? -33.022 6.091 30.301 1.00 37.53 258 ALA A CA 1
ATOM 1990 C C . ALA A 1 258 ? -32.390 7.079 31.309 1.00 37.53 258 ALA A C 1
ATOM 1992 O O . ALA A 1 258 ? -31.344 6.776 31.865 1.00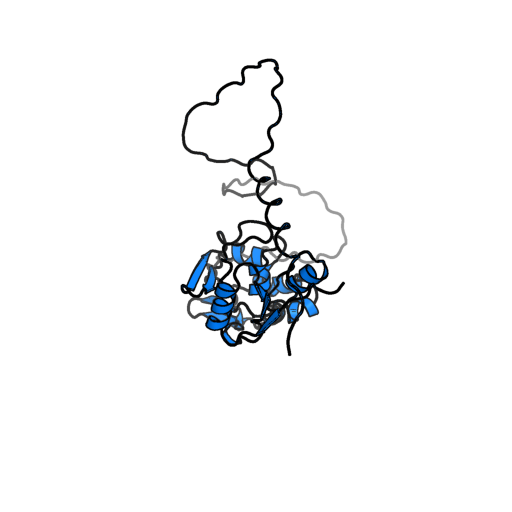 37.53 258 ALA A O 1
ATOM 1993 N N . GLU A 1 259 ? -33.030 8.216 31.609 1.00 35.75 259 GLU A N 1
ATOM 1994 C CA . GLU A 1 259 ? -32.521 9.229 32.563 1.00 35.75 259 GLU A CA 1
ATOM 1995 C C . GLU A 1 259 ? -33.349 9.345 33.858 1.00 35.75 259 GLU A C 1
ATOM 1997 O O . GLU A 1 259 ? -33.300 10.353 34.554 1.00 35.75 259 GLU A O 1
ATOM 2002 N N . ALA A 1 260 ? -34.098 8.301 34.226 1.00 37.78 260 ALA A N 1
ATOM 2003 C CA . ALA A 1 260 ? -34.883 8.275 35.469 1.00 37.78 260 ALA A CA 1
ATOM 2004 C C . ALA A 1 260 ? -34.460 7.175 36.463 1.00 37.78 260 ALA A C 1
ATOM 2006 O O . ALA A 1 260 ? -35.207 6.876 37.390 1.00 37.78 260 ALA A O 1
ATOM 2007 N N . ALA A 1 261 ? -33.281 6.562 36.300 1.00 39.53 261 ALA A N 1
ATOM 2008 C CA . ALA A 1 261 ? -32.865 5.434 37.139 1.00 39.53 261 ALA A CA 1
ATOM 2009 C C . ALA A 1 261 ? -31.369 5.428 37.507 1.00 39.53 261 ALA A C 1
ATOM 2011 O O . ALA A 1 261 ? -30.756 4.369 37.498 1.00 39.53 261 ALA A O 1
ATOM 2012 N N . THR A 1 262 ? -30.782 6.577 37.871 1.00 38.19 262 THR A N 1
ATOM 2013 C CA . THR A 1 262 ? -29.462 6.586 38.542 1.00 38.19 262 THR A CA 1
ATOM 2014 C C . THR A 1 262 ? -29.298 7.744 39.532 1.00 38.19 262 THR A C 1
ATOM 2016 O O . THR A 1 262 ? -28.307 8.463 39.515 1.00 38.19 262 THR A O 1
ATOM 2019 N N . THR A 1 263 ? -30.262 7.925 40.434 1.00 38.78 263 THR A N 1
ATOM 2020 C CA . THR A 1 263 ? -30.075 8.727 41.658 1.00 38.78 263 THR A CA 1
ATOM 2021 C C . THR A 1 263 ? -30.903 8.129 42.793 1.00 38.78 263 THR A C 1
ATOM 2023 O O . THR A 1 263 ? -32.002 8.608 43.047 1.00 38.78 263 THR A O 1
ATOM 2026 N N . ALA A 1 264 ? -30.404 7.060 43.431 1.00 36.28 264 ALA A N 1
ATOM 2027 C CA . ALA A 1 264 ? -30.722 6.670 44.818 1.00 36.28 264 ALA A CA 1
ATOM 2028 C C . ALA A 1 264 ? -30.027 5.346 45.221 1.00 36.28 264 ALA A C 1
ATOM 2030 O O . ALA A 1 264 ? -30.586 4.277 45.015 1.00 36.28 264 ALA A O 1
ATOM 2031 N N . SER A 1 265 ? -28.831 5.426 45.818 1.00 35.12 265 SER A N 1
ATOM 2032 C CA . SER A 1 265 ? -28.376 4.597 46.963 1.00 35.12 265 SER A CA 1
ATOM 2033 C C . SER A 1 265 ? -26.967 5.081 47.365 1.00 35.12 265 SER A C 1
ATOM 2035 O O . SER A 1 265 ? -26.005 4.830 46.647 1.00 35.12 265 SER A O 1
ATOM 2037 N N . THR A 1 266 ? -26.807 6.016 48.308 1.00 34.53 266 THR A N 1
ATOM 2038 C CA . THR A 1 266 ? -26.619 5.773 49.762 1.00 34.53 266 THR A CA 1
ATOM 2039 C C . THR A 1 266 ? -25.518 4.728 50.009 1.00 34.53 266 THR A C 1
ATOM 2041 O O . THR A 1 266 ? -25.718 3.554 49.738 1.00 34.53 266 THR A O 1
ATOM 2044 N N . SER A 1 267 ? -24.278 5.119 50.321 1.00 33.72 267 SER A N 1
ATOM 2045 C CA . SER A 1 267 ? -23.777 5.436 51.674 1.00 33.72 267 SER A CA 1
ATOM 2046 C C . SER A 1 267 ? -24.078 4.349 52.719 1.00 33.72 267 SER A C 1
ATOM 2048 O O . SER A 1 267 ? -25.121 4.393 53.367 1.00 33.72 267 SER A O 1
ATOM 2050 N N . SER A 1 268 ? -23.164 3.385 52.891 1.00 34.31 268 SER A N 1
ATOM 2051 C CA . SER A 1 268 ? -22.777 2.796 54.190 1.00 34.31 268 SER A CA 1
ATOM 2052 C C . SER A 1 268 ? -21.827 1.606 54.033 1.00 34.31 268 SER A C 1
ATOM 2054 O O . SER A 1 268 ? -22.051 0.744 53.191 1.00 34.31 268 SER A O 1
ATOM 2056 N N . ALA A 1 269 ? -20.891 1.544 54.985 1.00 34.69 269 ALA A N 1
ATOM 2057 C CA . ALA A 1 269 ? -20.144 0.390 55.490 1.00 34.69 269 ALA A CA 1
ATOM 2058 C C . ALA A 1 269 ? -18.788 0.024 54.845 1.00 34.69 269 ALA A C 1
ATOM 2060 O O . ALA A 1 269 ? -18.727 -0.476 53.725 1.00 34.69 269 ALA A O 1
ATOM 2061 N N . LEU A 1 270 ? -17.776 0.152 55.724 1.00 36.72 270 LEU A N 1
ATOM 2062 C CA . LEU A 1 270 ? -16.398 -0.371 55.749 1.00 36.72 270 LEU A CA 1
ATOM 2063 C C . LEU A 1 270 ? -15.326 0.401 54.969 1.00 36.72 270 LEU A C 1
ATOM 2065 O O . LEU A 1 270 ? -15.325 0.380 53.722 1.00 36.72 270 LEU A O 1
#

pLDDT: mean 75.64, std 28.86, range [24.55, 98.75]

Organism: Streptomyces violaceusniger (NCBI:txid68280)

Nearest PDB structures (foldseek):
  1ffu-assembly1_F  TM=9.676E-01  e=3.663E-21  Hydrogenophaga pseudoflava
  1ffv-assembly1_F  TM=9.670E-01  e=4.151E-21  Hydrogenophaga pseudoflava
  1zxi-assembly1_F  TM=9.718E-01  e=1.382E-18  Afipia carboxidovorans OM5
  1t3q-assembly1_F  TM=9.666E-01  e=8.384E-19  Pseudomonas putida
  8uem-assembly1_E  TM=9.607E-01  e=8.452E-18  Mycolicibacterium smegmatis MC2 155